Protein AF-A0A2G5HX34-F1 (afdb_monomer_lite)

Foldseek 3Di:
DDPPPPPLVVDPLVVNLVVLCQLQAFPDPPFPPPGVQAFEWEDDPQWIWRAQPDPDVPDDTDQRGRPRCLVVLLPDPVSVVSNLVSLLVRHAYEYEYELDDDDPVNRNTHTSGGNLSRLSLLRHQHYAYEQEDADLVSLVVSLVRLVSSLVSNVVHPRHDYQKYKYKYAQCVVPVPSVVSNLVSNCSSPVDNAFDWDPDPPDPRIIMTMDGDPDDD

Radius of gyration: 18.65 Å; chains: 1; bounding box: 39×41×65 Å

pLDDT: mean 73.63, std 15.9, range [33.94, 96.12]

Structure (mmCIF, N/CA/C/O backbone):
data_AF-A0A2G5HX34-F1
#
_entry.id   AF-A0A2G5HX34-F1
#
loop_
_atom_site.group_PDB
_atom_site.id
_atom_site.type_symbol
_atom_site.label_atom_id
_atom_site.label_alt_id
_atom_site.label_comp_id
_atom_site.label_asym_id
_atom_site.label_entity_id
_atom_site.label_seq_id
_atom_site.pdbx_PDB_ins_code
_atom_site.Cartn_x
_atom_site.Cartn_y
_atom_site.Cartn_z
_atom_site.occupancy
_atom_site.B_iso_or_equiv
_atom_site.auth_seq_id
_atom_site.auth_comp_id
_atom_site.auth_asym_id
_atom_site.auth_atom_id
_atom_site.pdbx_PDB_model_num
ATOM 1 N N . MET A 1 1 ? -7.722 16.382 42.086 1.00 39.44 1 MET A N 1
ATOM 2 C CA . MET A 1 1 ? -8.033 16.822 40.709 1.00 39.44 1 MET A CA 1
ATOM 3 C C . MET A 1 1 ? -8.807 15.701 40.044 1.00 39.44 1 MET A C 1
ATOM 5 O O . MET A 1 1 ? -8.273 14.612 39.886 1.00 39.44 1 MET A O 1
ATOM 9 N N . THR A 1 2 ? -10.100 15.905 39.811 1.00 41.44 2 THR A N 1
ATOM 10 C CA . THR A 1 2 ? -11.003 14.890 39.266 1.00 41.44 2 THR A CA 1
ATOM 11 C C . THR A 1 2 ? -10.622 14.596 37.819 1.00 41.44 2 THR A C 1
ATOM 13 O O . THR A 1 2 ? -10.752 15.444 36.941 1.00 41.44 2 THR A O 1
ATOM 16 N N . ASN A 1 3 ? -10.107 13.383 37.602 1.00 47.16 3 ASN A N 1
ATOM 17 C CA . ASN A 1 3 ? -9.816 12.800 36.298 1.00 47.16 3 ASN A CA 1
ATOM 18 C C . ASN A 1 3 ? -11.062 12.885 35.412 1.00 47.16 3 ASN A C 1
ATOM 20 O O . ASN A 1 3 ? -11.980 12.071 35.522 1.00 47.16 3 ASN A O 1
ATOM 24 N N . GLY A 1 4 ? -11.098 13.880 34.530 1.00 49.91 4 GLY A N 1
ATOM 25 C CA . GLY A 1 4 ? -12.055 13.931 33.441 1.00 49.91 4 GLY A CA 1
ATOM 26 C C . GLY A 1 4 ? -11.742 12.798 32.477 1.00 49.91 4 GLY A C 1
ATOM 27 O O . GLY A 1 4 ? -11.000 12.999 31.521 1.00 49.91 4 GLY A O 1
ATOM 28 N N . GLN A 1 5 ? -12.287 11.603 32.727 1.00 51.88 5 GLN A N 1
ATOM 29 C CA . GLN A 1 5 ? -12.383 10.574 31.696 1.00 51.88 5 GLN A CA 1
ATOM 30 C C . GLN A 1 5 ? -12.929 11.248 30.435 1.00 51.88 5 GLN A C 1
ATOM 32 O O . GLN A 1 5 ? -13.985 11.891 30.481 1.00 51.88 5 GLN A O 1
ATOM 37 N N . SER A 1 6 ? -12.151 11.168 29.351 1.00 61.41 6 SER A N 1
ATOM 38 C CA . SER A 1 6 ? -12.479 11.752 28.050 1.00 61.41 6 SER A CA 1
ATOM 39 C C . SER A 1 6 ? -13.956 11.511 27.735 1.00 61.41 6 SER A C 1
ATOM 41 O O . SER A 1 6 ? -14.442 10.387 27.870 1.00 61.41 6 SER A O 1
ATOM 43 N N . ARG A 1 7 ? -14.676 12.571 27.333 1.00 70.12 7 ARG A N 1
ATOM 44 C CA . ARG A 1 7 ? -16.122 12.524 27.032 1.00 70.12 7 ARG A CA 1
ATOM 45 C C . ARG A 1 7 ? -16.479 11.409 26.039 1.00 70.12 7 ARG A C 1
ATOM 47 O O . ARG A 1 7 ? -17.599 10.919 26.081 1.00 70.12 7 ARG A O 1
ATOM 54 N N . LEU A 1 8 ? -15.517 10.981 25.219 1.00 72.62 8 LEU A N 1
ATOM 55 C CA . LEU A 1 8 ? -15.634 9.842 24.314 1.00 72.62 8 LEU A CA 1
ATOM 56 C C . LEU A 1 8 ? -15.990 8.540 25.048 1.00 72.62 8 LEU A C 1
ATOM 58 O O . LEU A 1 8 ? -16.949 7.884 24.666 1.00 72.62 8 LEU A O 1
ATOM 62 N N . PHE A 1 9 ? -15.292 8.197 26.136 1.00 78.25 9 PHE A N 1
ATOM 63 C CA . PHE A 1 9 ? -15.501 6.934 26.866 1.00 78.25 9 PHE A CA 1
ATOM 64 C C . PHE A 1 9 ? -16.796 6.905 27.694 1.00 78.25 9 PHE A C 1
ATOM 66 O O . PHE A 1 9 ? -17.127 5.877 28.276 1.00 78.25 9 PHE A O 1
ATOM 73 N N . LYS A 1 10 ? -17.547 8.015 27.740 1.00 83.38 10 LYS A N 1
ATOM 74 C CA . LYS A 1 10 ? -18.894 8.062 28.330 1.00 83.38 10 LYS A CA 1
ATOM 75 C C . LYS A 1 10 ? -19.992 7.608 27.362 1.00 83.38 10 LYS A C 1
ATOM 77 O O . LYS A 1 10 ? -21.107 7.360 27.805 1.00 83.38 10 LYS A O 1
ATOM 82 N N . LEU A 1 11 ? -19.702 7.535 26.063 1.00 79.81 11 LEU A N 1
ATOM 83 C CA . LEU A 1 11 ? -20.639 7.039 25.052 1.00 79.81 11 LEU A CA 1
ATOM 84 C C . LEU A 1 11 ? -20.715 5.504 25.099 1.00 79.81 11 LEU A C 1
ATOM 86 O O . LEU A 1 11 ? -19.710 4.897 25.442 1.00 79.81 11 LEU A O 1
ATOM 90 N N . PRO A 1 12 ? -21.836 4.861 24.732 1.00 81.12 12 PRO A N 1
ATOM 91 C CA . PRO A 1 12 ? -21.906 3.417 24.480 1.00 81.12 12 PRO A CA 1
ATOM 92 C C . PRO A 1 12 ? -20.841 2.928 23.487 1.00 81.12 12 PRO A C 1
ATOM 94 O O . PRO A 1 12 ? -20.424 3.685 22.606 1.00 81.12 12 PRO A O 1
ATOM 97 N N . ALA A 1 13 ? -20.410 1.671 23.617 1.00 71.19 13 ALA A N 1
ATOM 98 C CA . ALA A 1 13 ? -19.344 1.094 22.792 1.00 71.19 13 ALA A CA 1
ATOM 99 C C . ALA A 1 13 ? -19.682 1.138 21.293 1.00 71.19 13 ALA A C 1
ATOM 101 O O . ALA A 1 13 ? -18.835 1.494 20.480 1.00 71.19 13 ALA A O 1
ATOM 102 N N . GLU A 1 14 ? -20.943 0.901 20.948 1.00 64.56 14 GLU A N 1
ATOM 103 C CA . GLU A 1 14 ? -21.472 0.903 19.584 1.00 64.56 14 GLU A CA 1
ATOM 104 C C . GLU A 1 14 ? -21.389 2.301 18.947 1.00 64.56 14 GLU A C 1
ATOM 106 O O . GLU A 1 14 ? -21.053 2.453 17.774 1.00 64.56 14 GLU A O 1
ATOM 111 N N . LEU A 1 15 ? -21.636 3.356 19.733 1.00 69.31 15 LEU A N 1
ATOM 112 C CA . LEU A 1 15 ? -21.491 4.737 19.266 1.00 69.31 15 LEU A CA 1
ATOM 113 C C . LEU A 1 15 ? -20.019 5.135 19.127 1.00 69.31 15 LEU A C 1
ATOM 115 O O . LEU A 1 15 ? -19.668 5.864 18.199 1.00 69.31 15 LEU A O 1
ATOM 119 N N . ARG A 1 16 ? -19.139 4.643 20.009 1.00 76.94 16 ARG A N 1
ATOM 120 C CA . ARG A 1 16 ? -17.687 4.842 19.869 1.00 76.94 16 ARG A CA 1
ATOM 121 C C . ARG A 1 16 ? -17.152 4.136 18.626 1.00 76.94 16 ARG A C 1
ATOM 123 O O . ARG A 1 16 ? -16.370 4.736 17.897 1.00 76.94 16 ARG A O 1
ATOM 130 N N . GLU A 1 17 ? -17.636 2.933 18.334 1.00 68.12 17 GLU A N 1
ATOM 131 C CA . GLU A 1 17 ? -17.323 2.191 17.113 1.00 68.12 17 GLU A CA 1
ATOM 132 C C . GLU A 1 17 ? -17.714 2.963 15.852 1.00 68.12 17 GLU A C 1
ATOM 134 O O . GLU A 1 17 ? -16.871 3.178 14.976 1.00 68.12 17 GLU A O 1
ATOM 139 N N . GLN A 1 18 ? -18.945 3.477 15.790 1.00 65.25 18 GLN A N 1
ATOM 140 C CA . GLN A 1 18 ? -19.369 4.317 14.670 1.00 65.25 18 GLN A CA 1
ATOM 141 C C . GLN A 1 18 ? -18.505 5.574 14.530 1.00 65.25 18 GLN A C 1
ATOM 143 O O . GLN A 1 18 ? -18.175 5.957 13.409 1.00 65.25 18 GLN A O 1
ATOM 148 N N . ILE A 1 19 ? -18.095 6.204 15.636 1.00 71.75 19 ILE A N 1
ATOM 149 C CA . ILE A 1 19 ? -17.173 7.350 15.608 1.00 71.75 19 ILE A CA 1
ATOM 150 C C . ILE A 1 19 ? -15.814 6.934 15.036 1.00 71.75 19 ILE A C 1
ATOM 152 O O . ILE A 1 19 ? -15.297 7.612 14.151 1.00 71.75 19 ILE A O 1
ATOM 156 N N . TYR A 1 20 ? -15.239 5.817 15.487 1.00 72.19 20 TYR A N 1
ATOM 157 C CA . TYR A 1 20 ? -13.942 5.339 15.005 1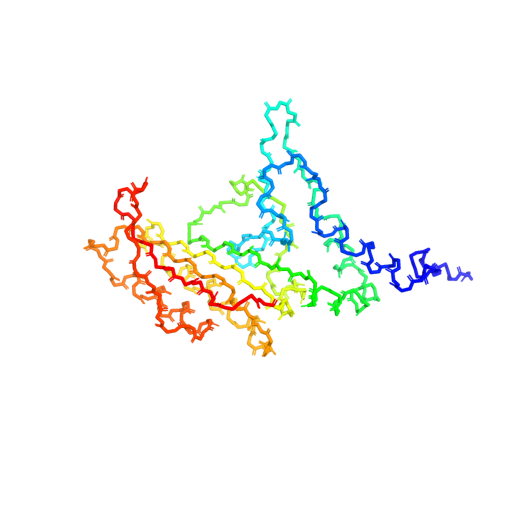.00 72.19 20 TYR A CA 1
ATOM 158 C C . TYR A 1 20 ? -13.953 5.029 13.508 1.00 72.19 20 TYR A C 1
ATOM 160 O O . TYR A 1 20 ? -13.039 5.454 12.799 1.00 72.19 20 TYR A O 1
ATOM 168 N N . ILE A 1 21 ? -15.001 4.360 13.022 1.00 65.00 21 ILE A N 1
ATOM 169 C CA . ILE A 1 21 ? -15.184 4.066 11.597 1.00 65.00 21 ILE A CA 1
ATOM 170 C C . ILE A 1 21 ? -15.340 5.372 10.806 1.00 65.00 21 ILE A C 1
ATOM 172 O O . ILE A 1 21 ? -14.601 5.595 9.853 1.00 65.00 21 ILE A O 1
ATOM 176 N N . ASN A 1 22 ? -16.219 6.286 11.231 1.00 65.62 22 ASN A N 1
ATOM 177 C CA . ASN A 1 22 ? -16.452 7.557 10.529 1.00 65.62 22 ASN A CA 1
ATOM 178 C C . ASN A 1 22 ? -15.230 8.487 10.516 1.00 65.62 22 ASN A C 1
ATOM 180 O O . ASN A 1 22 ? -15.042 9.249 9.571 1.00 65.62 22 ASN A O 1
ATOM 184 N N . CYS A 1 23 ? -14.389 8.462 11.550 1.00 65.25 23 CYS A N 1
ATOM 185 C CA . CYS A 1 23 ? -13.198 9.308 11.585 1.00 65.25 23 CYS A CA 1
ATOM 186 C C . CYS A 1 23 ? -12.053 8.800 10.687 1.00 65.25 23 CYS A C 1
ATOM 188 O O . CYS A 1 23 ? -11.094 9.552 10.461 1.00 65.25 23 CYS A O 1
ATOM 190 N N . LEU A 1 24 ? -12.130 7.555 10.202 1.00 60.47 24 LEU A N 1
ATOM 191 C CA . LEU A 1 24 ? -11.121 6.925 9.342 1.00 60.47 24 LEU A CA 1
ATOM 192 C C . LEU A 1 24 ? -11.620 6.602 7.930 1.00 60.47 24 LEU A C 1
ATOM 194 O O . LEU A 1 24 ? -10.816 6.605 7.000 1.00 60.47 24 LEU A O 1
ATOM 198 N N . ALA A 1 25 ? -12.917 6.370 7.753 1.00 56.44 25 ALA A N 1
ATOM 199 C CA . ALA A 1 25 ? -13.536 6.131 6.457 1.00 56.44 25 ALA A CA 1
ATOM 200 C C . ALA A 1 25 ? -13.939 7.447 5.775 1.00 56.44 25 ALA A C 1
ATOM 202 O O . ALA A 1 25 ? -14.175 8.469 6.425 1.00 56.44 25 ALA A O 1
ATOM 203 N N . CYS A 1 26 ? -14.029 7.428 4.446 1.00 55.94 26 CYS A N 1
ATOM 204 C CA . CYS A 1 26 ? -14.661 8.517 3.714 1.00 55.94 26 CYS A CA 1
ATOM 205 C C . CYS A 1 26 ? -16.167 8.300 3.636 1.00 55.94 26 CYS A C 1
ATOM 207 O O . CYS A 1 26 ? -16.606 7.286 3.105 1.00 55.94 26 CYS A O 1
ATOM 209 N N . THR A 1 27 ? -16.953 9.264 4.112 1.00 51.41 27 THR A N 1
ATOM 210 C CA . THR A 1 27 ? -18.424 9.199 4.073 1.00 51.41 27 THR A CA 1
ATOM 211 C C . THR A 1 27 ? -19.063 10.216 3.128 1.00 51.41 27 THR A C 1
ATOM 213 O O . THR A 1 27 ? -20.286 10.290 3.032 1.00 51.41 27 THR A O 1
ATOM 216 N N . GLU A 1 28 ? -18.261 10.992 2.390 1.00 51.38 28 GLU A N 1
ATOM 217 C CA . GLU A 1 28 ? -18.775 11.949 1.406 1.00 51.38 28 GLU A CA 1
ATOM 218 C C . GLU A 1 28 ? -19.348 11.225 0.172 1.00 51.38 28 GLU A C 1
ATOM 220 O O . GLU A 1 28 ? -18.619 10.575 -0.574 1.00 51.38 28 GLU A O 1
ATOM 225 N N . GLN A 1 29 ? -20.655 11.387 -0.074 1.00 45.31 29 GLN A N 1
ATOM 226 C CA . GLN A 1 29 ? -21.383 10.772 -1.198 1.00 45.31 29 GLN A CA 1
ATOM 227 C C . GLN A 1 29 ? -21.017 11.328 -2.590 1.00 45.31 29 GLN A C 1
ATOM 229 O O . GLN A 1 29 ? -21.360 10.707 -3.592 1.00 45.31 29 GLN A O 1
ATOM 234 N N . HIS A 1 30 ? -20.351 12.487 -2.682 1.00 45.09 30 HIS A N 1
ATOM 235 C CA . HIS A 1 30 ? -20.148 13.209 -3.953 1.00 45.09 30 HIS A CA 1
ATOM 236 C C . HIS A 1 30 ? -18.735 13.139 -4.535 1.00 45.09 30 HIS A C 1
ATOM 238 O O . HIS A 1 30 ? -18.492 13.665 -5.621 1.00 45.09 30 HIS A O 1
ATOM 244 N N . ALA A 1 31 ? -17.777 12.544 -3.837 1.00 39.28 31 ALA A N 1
ATOM 245 C CA . ALA A 1 31 ? -16.416 12.500 -4.339 1.00 39.28 31 ALA A CA 1
ATOM 246 C C . ALA A 1 31 ? -16.225 11.230 -5.171 1.00 39.28 31 ALA A C 1
ATOM 248 O O . ALA A 1 31 ? -16.624 10.149 -4.744 1.00 39.28 31 ALA A O 1
ATOM 249 N N . TYR A 1 32 ? -15.516 11.342 -6.300 1.00 39.97 32 TYR A N 1
ATOM 250 C CA . TYR A 1 32 ? -14.769 10.259 -6.963 1.00 39.97 32 TYR A CA 1
ATOM 251 C C . TYR A 1 32 ? -13.651 9.745 -6.043 1.00 39.97 32 TYR A C 1
ATOM 253 O O . TYR A 1 32 ? -12.468 9.672 -6.368 1.00 39.97 32 TYR A O 1
ATOM 261 N N . CYS A 1 33 ? -14.044 9.475 -4.812 1.00 43.81 33 CYS A N 1
ATOM 262 C CA . CYS A 1 33 ? -13.250 8.957 -3.759 1.00 43.81 33 CYS A CA 1
ATOM 263 C C . CYS A 1 33 ? -13.086 7.486 -4.120 1.00 43.81 33 CYS A C 1
ATOM 265 O O . CYS A 1 33 ? -13.998 6.687 -3.916 1.00 43.81 33 CYS A O 1
ATOM 267 N N . TYR A 1 34 ? -11.897 7.105 -4.579 1.00 42.75 34 TYR A N 1
ATOM 268 C CA . TYR A 1 34 ? -11.423 5.716 -4.591 1.00 42.75 34 TYR A CA 1
ATOM 269 C C . TYR A 1 34 ? -11.422 5.048 -3.183 1.00 42.75 34 TYR A C 1
ATOM 271 O O . TYR A 1 34 ? -10.690 4.090 -2.965 1.00 42.75 34 TYR A O 1
ATOM 279 N N . TRP A 1 35 ? -12.203 5.551 -2.219 1.00 50.00 35 TRP A N 1
ATOM 280 C CA . TRP A 1 35 ? -12.193 5.290 -0.774 1.00 50.00 35 TRP A CA 1
ATOM 281 C C . TRP A 1 35 ? -13.535 4.778 -0.259 1.00 50.00 35 TRP A C 1
ATOM 283 O O . TRP A 1 35 ? -13.709 4.659 0.953 1.00 50.00 35 TRP A O 1
ATOM 293 N N . LYS A 1 36 ? -14.509 4.517 -1.143 1.00 45.72 36 LYS A N 1
ATOM 294 C CA . LYS A 1 36 ? -15.708 3.796 -0.723 1.00 45.72 36 LYS A CA 1
ATOM 295 C C . LYS A 1 36 ? -15.239 2.469 -0.110 1.00 45.72 36 LYS A C 1
ATOM 297 O O . LYS A 1 36 ? -14.559 1.698 -0.789 1.00 45.72 36 LYS A O 1
ATOM 302 N N . ASP A 1 37 ? -15.537 2.303 1.175 1.00 51.56 37 ASP A N 1
ATOM 303 C CA . ASP A 1 37 ? -15.259 1.122 1.998 1.00 51.56 37 ASP A CA 1
ATOM 304 C C . ASP A 1 37 ? -13.779 0.869 2.390 1.00 51.56 37 ASP A C 1
ATOM 306 O O . ASP A 1 37 ? -13.489 -0.150 3.007 1.00 51.56 37 ASP A O 1
ATOM 310 N N . GLY A 1 38 ? -12.836 1.801 2.149 1.00 60.78 38 GLY A N 1
ATOM 311 C CA . GLY A 1 38 ? -11.422 1.576 2.508 1.00 60.78 38 GLY A CA 1
ATOM 312 C C . GLY A 1 38 ? -10.506 2.805 2.603 1.00 60.78 38 GLY A C 1
ATOM 313 O O . GLY A 1 38 ? -10.890 3.936 2.300 1.00 60.78 38 GLY A O 1
ATOM 314 N N . VAL A 1 39 ? -9.258 2.582 3.031 1.00 67.69 39 VAL A N 1
ATOM 315 C CA . VAL A 1 39 ? -8.218 3.614 3.198 1.00 67.69 39 VAL A CA 1
ATOM 316 C C . VAL A 1 39 ? -7.107 3.422 2.169 1.00 67.69 39 VAL A C 1
ATOM 318 O O . VAL A 1 39 ? -6.374 2.439 2.225 1.00 67.69 39 VAL A O 1
ATOM 321 N N . LEU A 1 40 ? -6.960 4.390 1.255 1.00 70.06 40 LEU A N 1
ATOM 322 C CA . LEU A 1 40 ? -5.843 4.447 0.313 1.00 70.06 40 LEU A CA 1
ATOM 323 C C . LEU A 1 40 ? -4.621 5.112 0.954 1.00 70.06 40 LEU A C 1
ATOM 325 O O . LEU A 1 40 ? -4.661 6.266 1.388 1.00 70.06 40 LEU A O 1
ATOM 329 N N . ILE A 1 41 ? -3.511 4.394 0.959 1.00 75.25 41 ILE A N 1
ATOM 330 C CA . ILE A 1 41 ? -2.219 4.856 1.453 1.00 75.25 41 ILE A CA 1
ATOM 331 C C . ILE A 1 41 ? -1.125 4.542 0.440 1.00 75.25 41 ILE A C 1
ATOM 333 O O . ILE A 1 41 ? -1.253 3.641 -0.386 1.00 75.25 41 ILE A O 1
ATOM 337 N N . THR A 1 42 ? -0.042 5.304 0.493 1.00 78.44 42 THR A N 1
ATOM 338 C CA . THR A 1 42 ? 1.158 5.057 -0.301 1.00 78.44 42 THR A CA 1
ATOM 339 C C . THR A 1 42 ? 2.347 4.877 0.622 1.00 78.44 42 THR A C 1
ATOM 341 O O . THR A 1 42 ? 2.552 5.698 1.514 1.00 78.44 42 THR A O 1
ATOM 344 N N . LEU A 1 43 ? 3.120 3.819 0.396 1.00 81.69 43 LEU A N 1
ATOM 345 C CA . LEU A 1 43 ? 4.414 3.606 1.036 1.00 81.69 43 LEU A CA 1
ATOM 346 C C . LEU A 1 43 ? 5.503 4.232 0.164 1.00 81.69 43 LEU A C 1
ATOM 348 O O . LEU A 1 43 ? 5.580 3.930 -1.027 1.00 81.69 43 LEU A O 1
ATOM 352 N N . VAL A 1 44 ? 6.288 5.129 0.763 1.00 80.12 44 VAL A N 1
ATOM 353 C CA . VAL A 1 44 ? 7.492 5.724 0.171 1.00 80.12 44 VAL A CA 1
ATOM 354 C C . VAL A 1 44 ? 8.563 5.818 1.255 1.00 80.12 44 VAL A C 1
ATOM 356 O O . VAL A 1 44 ? 8.351 6.490 2.263 1.00 80.12 44 VAL A O 1
ATOM 359 N N . ASP A 1 45 ? 9.704 5.160 1.056 1.00 80.25 45 ASP A N 1
ATOM 360 C CA . ASP A 1 45 ? 10.877 5.208 1.952 1.00 80.25 45 ASP A CA 1
ATOM 361 C C . ASP A 1 45 ? 10.554 4.879 3.412 1.00 80.25 45 ASP A C 1
ATOM 363 O O . ASP A 1 45 ? 10.882 5.630 4.332 1.00 80.25 45 ASP A O 1
ATOM 367 N N . GLY A 1 46 ? 9.827 3.781 3.631 1.00 78.50 46 GLY A N 1
ATOM 368 C CA . GLY A 1 46 ? 9.431 3.359 4.976 1.00 78.50 46 GLY A CA 1
ATOM 369 C C . GLY A 1 46 ? 8.402 4.283 5.635 1.00 78.50 46 GLY A C 1
ATOM 370 O O . GLY A 1 46 ? 8.054 4.089 6.796 1.00 78.50 46 GLY A O 1
ATOM 371 N N . ARG A 1 47 ? 7.882 5.292 4.925 1.00 82.06 47 ARG A N 1
ATOM 372 C CA . ARG A 1 47 ? 6.861 6.216 5.429 1.00 82.06 47 ARG A CA 1
ATOM 373 C C . ARG A 1 47 ? 5.554 6.043 4.687 1.00 82.06 47 ARG A C 1
ATOM 375 O O . ARG A 1 47 ? 5.509 5.831 3.476 1.00 82.06 47 ARG A O 1
ATOM 382 N N . ILE A 1 48 ? 4.467 6.170 5.433 1.00 77.69 48 ILE A N 1
ATOM 383 C CA . ILE A 1 48 ? 3.124 6.005 4.904 1.00 77.69 48 ILE A CA 1
ATOM 384 C C . ILE A 1 48 ? 2.491 7.373 4.707 1.00 77.69 48 ILE A C 1
ATOM 386 O O . ILE A 1 48 ? 2.363 8.174 5.633 1.00 77.69 48 ILE A O 1
ATOM 390 N N . TYR A 1 49 ? 2.028 7.615 3.490 1.00 74.81 49 TYR A N 1
ATOM 391 C CA . TYR A 1 49 ? 1.359 8.838 3.094 1.00 74.81 49 TYR A CA 1
ATOM 392 C C . TYR A 1 49 ? -0.094 8.553 2.757 1.00 74.81 49 TYR A C 1
ATOM 394 O O . TYR A 1 49 ? -0.421 7.630 2.015 1.00 74.81 49 TYR A O 1
ATOM 402 N N . LYS A 1 50 ? -0.988 9.405 3.247 1.00 71.88 50 LYS A N 1
ATOM 403 C CA . LYS A 1 50 ? -2.370 9.447 2.786 1.00 71.88 50 LYS A CA 1
ATOM 404 C C . LYS A 1 50 ? -2.467 10.389 1.595 1.00 71.88 50 LYS A C 1
ATOM 406 O O . LYS A 1 50 ? -2.385 11.603 1.780 1.00 71.88 50 LYS A O 1
ATOM 411 N N . ILE A 1 51 ? -2.665 9.856 0.393 1.00 66.69 51 ILE A N 1
ATOM 412 C CA . ILE A 1 51 ? -2.706 10.672 -0.826 1.00 66.69 51 ILE A CA 1
ATOM 413 C C . ILE A 1 51 ? -3.940 11.583 -0.850 1.00 66.69 51 ILE A C 1
ATOM 415 O O . ILE A 1 51 ? -5.064 11.178 -0.540 1.00 66.69 51 ILE A O 1
ATOM 419 N N . CYS A 1 52 ? -3.728 12.829 -1.256 1.00 59.69 52 CYS A N 1
ATOM 420 C CA . CYS A 1 52 ? -4.771 13.781 -1.596 1.00 59.69 52 CYS A CA 1
ATOM 421 C C . CYS A 1 52 ? -5.331 13.400 -2.967 1.00 59.69 52 CYS A C 1
ATOM 423 O O . CYS A 1 52 ? -4.728 13.680 -3.996 1.00 59.69 52 CYS A O 1
ATOM 425 N N . THR A 1 53 ? -6.478 12.736 -2.988 1.00 51.12 53 THR A N 1
ATOM 426 C CA . THR A 1 53 ? -7.101 12.239 -4.232 1.00 51.12 53 THR A CA 1
ATOM 427 C C . THR A 1 53 ? -8.324 13.048 -4.650 1.00 51.12 53 THR A C 1
ATOM 429 O O . THR A 1 53 ? -8.946 12.750 -5.663 1.00 51.12 53 THR A O 1
ATOM 432 N N . HIS A 1 54 ? -8.680 14.086 -3.892 1.00 45.41 54 HIS A N 1
ATOM 433 C CA . HIS A 1 54 ? -9.774 14.973 -4.260 1.00 45.41 54 HIS A CA 1
ATOM 434 C C . HIS A 1 54 ? -9.230 16.066 -5.189 1.00 45.41 54 HIS A C 1
ATOM 436 O O . HIS A 1 54 ? -8.606 17.022 -4.729 1.00 45.41 54 HIS A O 1
ATOM 442 N N . THR A 1 55 ? -9.520 15.957 -6.482 1.00 42.84 55 THR A N 1
ATOM 443 C CA . THR A 1 55 ? -9.755 17.124 -7.342 1.00 42.84 55 THR A CA 1
ATOM 444 C C . THR A 1 55 ? -11.266 17.288 -7.468 1.00 42.84 55 THR A C 1
ATOM 446 O O . THR A 1 55 ? -11.864 16.711 -8.376 1.00 42.84 55 THR A O 1
ATOM 449 N N . PRO A 1 56 ? -11.940 17.992 -6.539 1.00 36.88 56 PRO A N 1
ATOM 450 C CA . PRO A 1 56 ? -13.330 18.341 -6.761 1.00 36.88 56 PRO A CA 1
ATOM 451 C C . PRO A 1 56 ? -13.358 19.302 -7.941 1.00 36.88 56 PRO A C 1
ATOM 453 O O . PRO A 1 56 ? -12.538 20.218 -8.013 1.00 36.88 56 PRO A O 1
ATOM 456 N N . HIS A 1 57 ? -14.308 19.107 -8.847 1.00 36.12 57 HIS A N 1
ATOM 457 C CA . HIS A 1 57 ? -14.367 19.853 -10.096 1.00 36.12 57 HIS A CA 1
ATOM 458 C C . HIS A 1 57 ? -14.414 21.382 -9.947 1.00 36.12 57 HIS A C 1
ATOM 460 O O . HIS A 1 57 ? -14.262 22.020 -10.970 1.00 36.12 57 HIS A O 1
ATOM 466 N N . ASN A 1 58 ? -14.568 21.979 -8.750 1.00 33.94 58 ASN A N 1
ATOM 467 C CA . ASN A 1 58 ? -14.526 23.439 -8.556 1.00 33.94 58 ASN A CA 1
ATOM 468 C C . ASN A 1 58 ? -14.178 23.945 -7.124 1.00 33.94 58 ASN A C 1
ATOM 470 O O . ASN A 1 58 ? -14.410 25.116 -6.842 1.00 33.94 58 ASN A O 1
ATOM 474 N N . LEU A 1 59 ? -13.656 23.133 -6.185 1.00 36.62 59 LEU A N 1
ATOM 475 C CA . LEU A 1 59 ? -13.530 23.550 -4.760 1.00 36.62 59 LEU A CA 1
ATOM 476 C C . LEU A 1 59 ? -12.252 23.085 -4.020 1.00 36.62 59 LEU A C 1
ATOM 478 O O . LEU A 1 59 ? -12.305 22.743 -2.843 1.00 36.62 59 LEU A O 1
ATOM 482 N N . GLY A 1 60 ? -11.088 23.089 -4.679 1.00 43.72 60 GLY A N 1
ATOM 483 C CA . GLY A 1 60 ? -9.787 22.903 -4.009 1.00 43.72 60 GLY A CA 1
ATOM 484 C C . GLY A 1 60 ? -9.528 21.522 -3.373 1.00 43.72 60 GLY A C 1
ATOM 485 O O . GLY A 1 60 ? -10.386 20.652 -3.300 1.00 43.72 60 GLY A O 1
ATOM 486 N N . VAL A 1 61 ? -8.291 21.279 -2.934 1.00 46.09 61 VAL A N 1
ATOM 487 C CA . VAL A 1 61 ? -7.854 19.974 -2.400 1.00 46.09 61 VAL A CA 1
ATOM 488 C C . VAL A 1 61 ? -8.465 19.723 -1.011 1.00 46.09 61 VAL A C 1
ATOM 490 O O . VAL A 1 61 ? -8.157 20.444 -0.063 1.00 46.09 61 VAL A O 1
ATOM 493 N N . SER A 1 62 ? -9.295 18.684 -0.848 1.00 48.28 62 SER A N 1
ATOM 494 C CA . SER A 1 62 ? -9.800 18.285 0.479 1.00 48.28 62 SER A CA 1
ATOM 495 C C . SER A 1 62 ? -8.823 17.338 1.182 1.00 48.28 62 SER A C 1
ATOM 497 O O . SER A 1 62 ? -8.620 16.197 0.771 1.00 48.28 62 SER A O 1
ATOM 499 N N . LEU A 1 63 ? -8.231 17.816 2.282 1.00 51.19 63 LEU A N 1
ATOM 500 C CA . LEU A 1 63 ? -7.325 17.061 3.165 1.00 51.19 63 LEU A CA 1
ATOM 501 C C . LEU A 1 63 ? -8.058 16.319 4.301 1.00 51.19 63 LEU A C 1
ATOM 503 O O . LEU A 1 63 ? -7.420 15.701 5.156 1.00 51.19 63 LEU A O 1
ATOM 507 N N . LYS A 1 64 ? -9.392 16.434 4.377 1.00 50.81 64 LYS A N 1
ATOM 508 C CA . LYS A 1 64 ? -10.152 16.172 5.613 1.00 50.81 64 LYS A CA 1
ATOM 509 C C . LYS A 1 64 ? -10.731 14.767 5.743 1.00 50.81 64 LYS A C 1
ATOM 511 O O . LYS A 1 64 ? -11.042 14.369 6.863 1.00 50.81 64 LYS A O 1
ATOM 516 N N . CYS A 1 65 ? -10.870 14.025 4.650 1.00 54.75 65 CYS A N 1
ATOM 517 C CA . CYS A 1 65 ? -11.457 12.686 4.674 1.00 54.75 65 CYS A CA 1
ATOM 518 C C . CYS A 1 65 ? -10.512 11.683 5.372 1.00 54.75 65 CYS A C 1
ATOM 520 O O . CYS A 1 65 ? -9.320 11.684 5.076 1.00 54.75 65 CYS A O 1
ATOM 522 N N . GLY A 1 66 ? -11.005 10.871 6.319 1.00 53.56 66 GLY A N 1
ATOM 523 C CA . GLY A 1 66 ? -10.318 9.719 6.944 1.00 53.56 66 GLY A CA 1
ATOM 524 C C . GLY A 1 66 ? -9.017 9.966 7.733 1.00 53.56 66 GLY A C 1
ATOM 525 O O . GLY A 1 66 ? -8.446 9.045 8.308 1.00 53.56 66 GLY A O 1
ATOM 526 N N . ALA A 1 67 ? -8.500 11.198 7.766 1.00 54.44 67 ALA A N 1
ATOM 527 C CA . ALA A 1 67 ? -7.220 11.527 8.404 1.00 54.44 67 ALA A CA 1
ATOM 528 C C . ALA A 1 67 ? -7.365 12.067 9.836 1.00 54.44 67 ALA A C 1
ATOM 530 O O . ALA A 1 67 ? -6.366 12.327 10.513 1.00 54.44 67 ALA A O 1
ATOM 531 N N . GLN A 1 68 ? -8.599 12.309 10.280 1.00 58.44 68 GLN A N 1
ATOM 532 C CA . GLN A 1 68 ? -8.874 13.014 11.531 1.00 58.44 68 GLN A CA 1
ATOM 533 C C . GLN A 1 68 ? -8.623 12.116 12.750 1.00 58.44 68 GLN A C 1
ATOM 535 O O . GLN A 1 68 ? -8.112 12.603 13.757 1.00 58.44 68 GLN A O 1
ATOM 540 N N . ALA A 1 69 ? -8.870 10.802 12.642 1.00 59.00 69 ALA A N 1
ATOM 541 C CA . ALA A 1 69 ? -8.593 9.860 13.731 1.00 59.00 69 ALA A CA 1
ATOM 542 C C . ALA A 1 69 ? -7.187 9.251 13.738 1.00 59.00 69 ALA A C 1
ATOM 544 O O . ALA A 1 69 ? -6.770 8.753 14.779 1.00 59.00 69 ALA A O 1
ATOM 545 N N . LEU A 1 70 ? -6.409 9.328 12.653 1.00 61.78 70 LEU A N 1
ATOM 546 C CA . LEU A 1 70 ? -5.074 8.708 12.619 1.00 61.78 70 LEU A CA 1
ATOM 547 C C . LEU A 1 70 ? -4.141 9.270 13.707 1.00 61.78 70 LEU A C 1
ATOM 549 O O . LEU A 1 70 ? -3.416 8.523 14.360 1.00 61.78 70 LEU A O 1
ATOM 553 N N . THR A 1 71 ? -4.222 10.574 13.990 1.00 60.03 71 THR A N 1
ATOM 554 C CA . THR A 1 71 ? -3.485 11.202 15.100 1.00 60.03 71 THR A CA 1
ATOM 555 C C . THR A 1 71 ? -4.015 10.769 16.476 1.00 60.03 71 THR A C 1
ATOM 557 O O . THR A 1 71 ? -3.228 10.617 17.412 1.00 60.03 71 THR A O 1
ATOM 560 N N . LEU A 1 72 ? -5.320 10.499 16.609 1.00 60.91 72 LEU A N 1
ATOM 561 C CA . 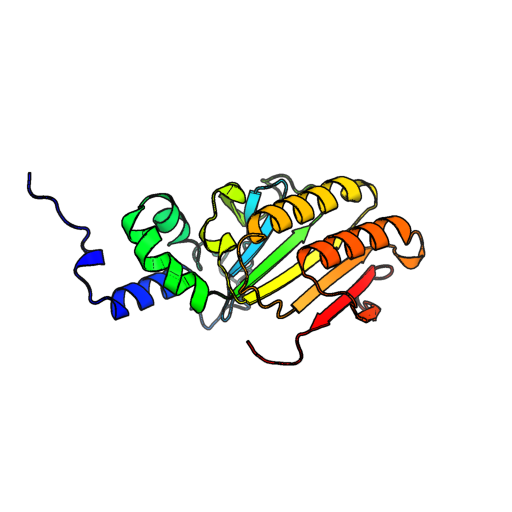LEU A 1 72 ? -5.926 10.006 17.855 1.00 60.91 72 LEU A CA 1
ATOM 562 C C . LEU A 1 72 ? -5.447 8.587 18.191 1.00 60.91 72 LEU A C 1
ATOM 564 O O . LEU A 1 72 ? -5.168 8.295 19.354 1.00 60.91 72 LEU A O 1
ATOM 568 N N . LEU A 1 73 ? -5.270 7.733 17.178 1.00 61.31 73 LEU A N 1
ATOM 569 C CA . LEU A 1 73 ? -4.739 6.378 17.360 1.00 61.31 73 LEU A CA 1
ATOM 570 C C . LEU A 1 73 ? -3.275 6.359 17.790 1.00 61.31 73 LEU A C 1
ATOM 572 O O . LEU A 1 73 ? -2.871 5.449 18.511 1.00 61.31 73 LEU A O 1
ATOM 576 N N . ARG A 1 74 ? -2.482 7.351 17.373 1.00 63.50 74 ARG A N 1
ATOM 577 C CA . ARG A 1 74 ? -1.064 7.451 17.756 1.00 63.50 74 ARG A CA 1
ATOM 578 C C . ARG A 1 74 ? -0.875 7.993 19.173 1.00 63.50 74 ARG A C 1
ATOM 580 O O . ARG A 1 74 ? 0.048 7.583 19.864 1.00 63.50 74 ARG A O 1
ATOM 587 N N . THR A 1 75 ? -1.741 8.903 19.612 1.00 63.66 75 THR A N 1
ATOM 588 C CA . THR A 1 75 ? -1.521 9.694 20.837 1.00 63.66 75 THR A CA 1
ATOM 589 C C . THR A 1 75 ? -2.219 9.150 22.087 1.00 63.66 75 THR A C 1
ATOM 591 O O . THR A 1 75 ? -1.836 9.522 23.195 1.00 63.66 75 THR A O 1
ATOM 594 N N . CYS A 1 76 ? -3.202 8.248 21.961 1.00 72.00 76 CYS A N 1
ATOM 595 C CA . CYS A 1 76 ? -3.924 7.687 23.108 1.00 72.00 76 CYS A CA 1
ATOM 596 C C . CYS A 1 76 ? -3.935 6.150 23.110 1.00 72.00 76 CYS A C 1
ATOM 598 O O . CYS A 1 76 ? -4.650 5.525 22.328 1.00 72.00 76 CYS A O 1
ATOM 600 N N . LYS A 1 77 ? -3.204 5.532 24.053 1.00 74.88 77 LYS A N 1
ATOM 601 C CA . LYS A 1 77 ? -3.127 4.064 24.210 1.00 74.88 77 LYS A CA 1
ATOM 602 C C . LYS A 1 77 ? -4.497 3.417 24.450 1.00 74.88 77 LYS A C 1
ATOM 604 O O . LYS A 1 77 ? -4.776 2.366 23.888 1.00 74.88 77 LYS A O 1
ATOM 609 N N . THR A 1 78 ? -5.354 4.045 25.254 1.00 78.12 78 THR A N 1
ATOM 610 C CA . THR A 1 78 ? -6.694 3.522 25.563 1.00 78.12 78 THR A CA 1
ATOM 611 C C . THR A 1 78 ? -7.588 3.510 24.326 1.00 78.12 78 THR A C 1
ATOM 613 O O . THR A 1 78 ? -8.155 2.471 24.003 1.00 78.12 78 THR A O 1
ATOM 616 N N . THR A 1 79 ? -7.648 4.626 23.589 1.00 74.56 79 THR A N 1
ATOM 617 C CA . THR A 1 79 ? -8.399 4.713 22.327 1.00 74.56 79 THR A CA 1
ATOM 618 C C . THR A 1 79 ? -7.847 3.742 21.288 1.00 74.56 79 THR A C 1
ATOM 620 O O . THR A 1 79 ? -8.615 3.083 20.601 1.00 74.56 79 THR A O 1
ATOM 623 N N . ASN A 1 80 ? -6.520 3.614 21.190 1.00 73.44 80 ASN A N 1
ATOM 624 C CA . ASN A 1 80 ? -5.878 2.665 20.284 1.00 73.44 80 ASN A CA 1
ATOM 625 C C . ASN A 1 80 ? -6.299 1.220 20.590 1.00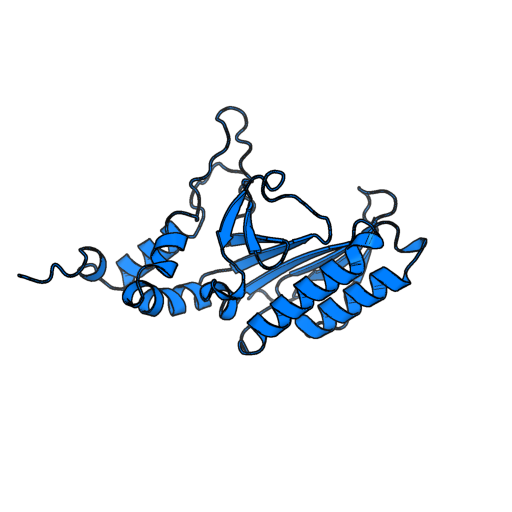 73.44 80 ASN A C 1
ATOM 627 O O . ASN A 1 80 ? -6.700 0.505 19.678 1.00 73.44 80 ASN A O 1
ATOM 631 N N . ASN A 1 81 ? -6.264 0.811 21.859 1.00 76.38 81 ASN A N 1
ATOM 632 C CA . ASN A 1 81 ? -6.627 -0.547 22.262 1.00 76.38 81 ASN A CA 1
ATOM 633 C C . ASN A 1 81 ? -8.104 -0.872 21.989 1.00 76.38 81 ASN A C 1
ATOM 635 O O . ASN A 1 81 ? -8.399 -1.979 21.552 1.00 76.38 81 ASN A O 1
ATOM 639 N N . GLU A 1 82 ? -9.020 0.068 22.245 1.00 76.44 82 GLU A N 1
ATOM 640 C CA . GLU A 1 82 ? -10.455 -0.135 21.998 1.00 76.44 82 GLU A CA 1
ATOM 641 C C . GLU A 1 82 ? -10.784 -0.152 20.502 1.00 76.44 82 GLU A C 1
ATOM 643 O O . GLU A 1 82 ? -11.572 -0.974 20.043 1.00 76.44 82 GLU A O 1
ATOM 648 N N . ALA A 1 83 ? -10.164 0.739 19.734 1.00 72.50 83 ALA A N 1
ATOM 649 C CA . ALA A 1 83 ? -10.502 0.921 18.334 1.00 72.50 83 ALA A CA 1
ATOM 650 C C . ALA A 1 83 ? -9.772 -0.070 17.406 1.00 72.50 83 ALA A C 1
ATOM 652 O O . ALA A 1 83 ? -10.281 -0.389 16.335 1.00 72.50 83 ALA A O 1
ATOM 653 N N . SER A 1 84 ? -8.620 -0.616 17.823 1.00 71.50 84 SER A N 1
ATOM 654 C CA . SER A 1 84 ? -7.837 -1.574 17.024 1.00 71.50 84 SER A CA 1
ATOM 655 C C . SER A 1 84 ? -8.669 -2.766 16.527 1.00 71.50 84 SER A C 1
ATOM 657 O O . SER A 1 84 ? -8.737 -2.946 15.315 1.00 71.50 84 SER A O 1
ATOM 659 N N . PRO A 1 85 ? -9.388 -3.531 17.375 1.00 69.75 85 PRO A N 1
ATOM 660 C CA . PRO A 1 85 ? -10.211 -4.649 16.901 1.00 69.75 85 PRO A CA 1
ATOM 661 C C . PRO A 1 85 ? -11.263 -4.253 15.856 1.00 69.75 85 PRO A C 1
ATOM 663 O O . PRO A 1 85 ? -11.490 -4.998 14.905 1.00 69.75 85 PRO A O 1
ATOM 666 N N . ILE A 1 86 ? -11.873 -3.073 16.007 1.00 68.25 86 ILE A N 1
ATOM 667 C CA . ILE A 1 86 ? -12.855 -2.531 15.059 1.00 68.25 86 ILE A CA 1
ATOM 668 C C . ILE A 1 86 ? -12.179 -2.266 13.713 1.00 68.25 86 ILE A C 1
ATOM 670 O O . ILE A 1 86 ? -12.695 -2.660 12.673 1.00 68.25 86 ILE A O 1
ATOM 674 N N . PHE A 1 87 ? -10.983 -1.677 13.712 1.00 67.12 87 PHE A N 1
ATOM 675 C CA . PHE A 1 87 ? -10.230 -1.467 12.473 1.00 67.12 87 PHE A CA 1
ATOM 676 C C . PHE A 1 87 ? -9.821 -2.770 11.813 1.00 67.12 87 PHE A C 1
ATOM 678 O O . PHE A 1 87 ? -9.887 -2.881 10.596 1.00 67.12 87 PHE A O 1
ATOM 685 N N . HIS A 1 88 ? -9.428 -3.769 12.596 1.00 68.69 88 HIS A N 1
ATOM 686 C CA . HIS A 1 88 ? -9.011 -5.052 12.040 1.00 68.69 88 HIS A CA 1
ATOM 687 C C . HIS A 1 88 ? -10.162 -5.731 11.291 1.00 68.69 88 HIS A C 1
ATOM 689 O O . HIS A 1 88 ? -9.934 -6.385 10.277 1.00 68.69 88 HIS A O 1
ATOM 695 N N . ASN A 1 89 ? -11.393 -5.560 11.776 1.00 66.31 89 ASN A N 1
ATOM 696 C CA . ASN A 1 89 ? -12.571 -6.207 11.208 1.00 66.31 89 ASN A CA 1
ATOM 697 C C . ASN A 1 89 ? -13.256 -5.382 10.111 1.00 66.31 89 ASN A C 1
ATOM 699 O O . ASN A 1 89 ? -13.850 -5.978 9.215 1.00 66.31 89 ASN A O 1
ATOM 703 N N . SER A 1 90 ? -13.168 -4.052 10.176 1.00 65.62 90 SER A N 1
ATOM 704 C CA . SER A 1 90 ? -13.972 -3.150 9.342 1.00 65.62 90 SER A CA 1
ATOM 705 C C . SER A 1 90 ? -13.160 -2.334 8.333 1.00 65.62 90 SER A C 1
ATOM 707 O O . SER A 1 90 ? -13.755 -1.682 7.480 1.00 65.62 90 SER A O 1
ATOM 709 N N . LEU A 1 91 ? -11.823 -2.316 8.426 1.00 69.19 91 LEU A N 1
ATOM 710 C CA . LEU A 1 91 ? -10.977 -1.524 7.532 1.00 69.19 91 LEU A CA 1
ATOM 711 C C . LEU A 1 91 ? -10.458 -2.362 6.363 1.00 69.19 91 LEU A C 1
ATOM 713 O O . LEU A 1 91 ? -9.703 -3.318 6.551 1.00 69.19 91 LEU A O 1
ATOM 717 N N . GLU A 1 92 ? -10.791 -1.934 5.152 1.00 74.88 92 GLU A N 1
ATOM 718 C CA . GLU A 1 92 ? -10.121 -2.385 3.938 1.00 74.88 92 GLU A CA 1
ATOM 719 C C . GLU A 1 92 ? -8.970 -1.426 3.614 1.00 74.88 92 GLU A C 1
ATOM 721 O O . GLU A 1 92 ? -9.158 -0.207 3.548 1.00 74.88 92 GLU A O 1
ATOM 726 N N . LEU A 1 93 ? -7.762 -1.952 3.427 1.00 75.50 93 LEU A N 1
ATOM 727 C CA . LEU A 1 93 ? -6.595 -1.155 3.065 1.00 75.50 93 LEU A CA 1
ATOM 728 C C . LEU A 1 93 ? -6.307 -1.269 1.579 1.00 75.50 93 LEU A C 1
ATOM 730 O O . LEU A 1 93 ? -6.192 -2.365 1.044 1.00 75.50 93 LEU A O 1
ATOM 734 N N . ARG A 1 94 ? -6.123 -0.120 0.932 1.00 78.75 94 ARG A N 1
ATOM 735 C CA . ARG A 1 94 ? -5.570 -0.027 -0.418 1.00 78.75 94 ARG A CA 1
ATOM 736 C C . ARG A 1 94 ? -4.178 0.565 -0.309 1.00 78.75 94 ARG A C 1
ATOM 738 O O . ARG A 1 94 ? -4.033 1.713 0.106 1.00 78.75 94 ARG A O 1
ATOM 745 N N . LEU A 1 95 ? -3.151 -0.198 -0.643 1.00 83.06 95 LEU A N 1
ATOM 746 C CA . LEU A 1 95 ? -1.769 0.246 -0.553 1.00 83.06 95 LEU A CA 1
ATOM 747 C C . LEU A 1 95 ? -1.156 0.377 -1.941 1.00 83.06 95 LEU A C 1
ATOM 749 O O . LEU A 1 95 ? -1.131 -0.573 -2.713 1.00 83.06 95 LEU A O 1
ATOM 753 N N . HIS A 1 96 ? -0.593 1.543 -2.228 1.00 83.12 96 HIS A N 1
ATOM 754 C CA . HIS A 1 96 ? 0.256 1.751 -3.391 1.00 83.12 96 HIS A CA 1
ATOM 755 C C . HIS A 1 96 ? 1.728 1.797 -2.967 1.00 83.12 96 HIS A C 1
ATOM 757 O O . HIS A 1 96 ? 2.098 2.600 -2.111 1.00 83.12 96 HIS A O 1
ATOM 763 N N . ILE A 1 97 ? 2.575 0.985 -3.587 1.00 83.12 97 ILE A N 1
ATOM 764 C CA . ILE A 1 97 ? 4.028 1.000 -3.413 1.00 83.12 97 ILE A CA 1
ATOM 765 C C . ILE A 1 97 ? 4.637 1.467 -4.735 1.00 83.12 97 ILE A C 1
ATOM 767 O O . ILE A 1 97 ? 4.514 0.796 -5.759 1.00 83.12 97 ILE A O 1
ATOM 771 N N . ASP A 1 98 ? 5.246 2.650 -4.728 1.00 76.75 98 ASP A N 1
ATOM 772 C CA . ASP A 1 98 ? 5.948 3.211 -5.888 1.00 76.75 98 ASP A CA 1
ATOM 773 C C . ASP A 1 98 ? 7.452 3.076 -5.628 1.00 76.75 98 ASP A C 1
ATOM 775 O O . ASP A 1 98 ? 7.931 3.499 -4.574 1.00 76.75 98 ASP A O 1
ATOM 779 N N . GLY A 1 99 ? 8.193 2.485 -6.567 1.00 64.88 99 GLY A N 1
ATOM 780 C CA . GLY A 1 99 ? 9.656 2.430 -6.477 1.00 64.88 99 GLY A CA 1
ATOM 781 C C . GLY A 1 99 ? 10.306 3.804 -6.649 1.00 64.88 99 GLY A C 1
ATOM 782 O O . GLY A 1 99 ? 11.377 4.054 -6.100 1.00 64.88 99 GLY A O 1
ATOM 783 N N . ARG A 1 100 ? 9.624 4.718 -7.354 1.00 69.12 100 ARG A N 1
ATOM 784 C CA . ARG A 1 100 ? 10.158 6.043 -7.666 1.00 69.12 100 ARG A CA 1
ATOM 785 C C . ARG A 1 100 ? 10.389 6.867 -6.418 1.00 69.12 100 ARG A C 1
ATOM 787 O O . ARG A 1 100 ? 9.501 6.996 -5.570 1.00 69.12 100 ARG A O 1
ATOM 794 N N . TYR A 1 101 ? 11.515 7.575 -6.406 1.00 55.12 101 TYR A N 1
ATOM 795 C CA . TYR A 1 101 ? 11.671 8.706 -5.503 1.00 55.12 101 TYR A CA 1
ATOM 796 C C . TYR A 1 101 ? 10.626 9.763 -5.807 1.00 55.12 101 TYR A C 1
ATOM 798 O O . TYR A 1 101 ? 10.628 10.395 -6.860 1.00 55.12 101 TYR A O 1
ATOM 806 N N . LYS A 1 102 ? 9.728 9.951 -4.846 1.00 62.75 102 LYS A N 1
ATOM 807 C CA . LYS A 1 102 ? 8.976 11.184 -4.707 1.00 62.75 102 LYS A CA 1
ATOM 808 C C . LYS A 1 102 ? 9.467 11.803 -3.424 1.00 62.75 102 LYS A C 1
ATOM 810 O O . LYS A 1 102 ? 9.270 11.235 -2.350 1.00 62.75 102 LYS A O 1
ATOM 815 N N . SER A 1 103 ? 10.097 12.963 -3.537 1.00 49.06 103 SER A N 1
ATOM 816 C CA . SER A 1 103 ? 10.354 13.790 -2.371 1.00 49.06 103 SER A CA 1
ATOM 817 C C . SER A 1 103 ? 9.048 13.940 -1.574 1.00 49.06 103 SER A C 1
ATOM 819 O O . SER A 1 103 ? 7.963 13.999 -2.167 1.00 49.06 103 SER A O 1
ATOM 821 N N . PRO A 1 104 ? 9.103 14.044 -0.237 1.00 54.28 104 PRO A N 1
ATOM 822 C CA . PRO A 1 104 ? 7.909 14.272 0.580 1.00 54.28 104 PRO A CA 1
ATOM 823 C C . PRO A 1 104 ? 7.070 15.475 0.111 1.00 54.28 104 PRO A C 1
ATOM 825 O O . PRO A 1 104 ? 5.870 15.531 0.361 1.00 54.28 104 PRO A O 1
ATOM 828 N N . THR A 1 105 ? 7.696 16.420 -0.598 1.00 57.78 105 THR A N 1
ATOM 829 C CA . THR A 1 105 ? 7.079 17.583 -1.247 1.00 57.78 105 THR A CA 1
ATOM 830 C C . THR A 1 105 ? 6.355 17.276 -2.564 1.00 57.78 105 THR A C 1
ATOM 832 O O . THR A 1 105 ? 5.411 17.980 -2.916 1.00 57.78 105 THR A O 1
ATOM 835 N N . GLU A 1 106 ? 6.760 16.239 -3.298 1.00 63.12 106 GLU A N 1
ATOM 836 C CA . GLU A 1 106 ? 6.102 15.770 -4.530 1.00 63.12 106 GLU A CA 1
ATOM 837 C C . GLU A 1 106 ? 4.922 14.839 -4.241 1.00 63.12 106 GLU A C 1
ATOM 839 O O . GLU A 1 106 ? 3.982 14.736 -5.038 1.00 63.12 106 GLU A O 1
ATOM 844 N N . ILE A 1 107 ? 4.932 14.181 -3.080 1.00 64.88 107 ILE A N 1
ATOM 845 C CA . ILE A 1 107 ? 3.783 13.428 -2.594 1.00 64.88 107 ILE A CA 1
ATOM 846 C C . ILE A 1 107 ? 2.730 14.433 -2.131 1.00 64.88 107 ILE A C 1
ATOM 848 O O . ILE A 1 107 ? 2.770 14.957 -1.021 1.00 64.88 107 ILE A O 1
ATOM 852 N N . LYS A 1 108 ? 1.731 14.677 -2.982 1.00 67.06 108 LYS A N 1
ATOM 853 C CA . LYS A 1 108 ? 0.511 15.399 -2.599 1.00 67.06 108 LYS A CA 1
ATOM 854 C C . LYS A 1 108 ? -0.291 14.535 -1.623 1.00 67.06 108 LYS A C 1
ATOM 856 O O . LYS A 1 108 ? -1.253 13.883 -2.017 1.00 67.06 108 LYS A O 1
ATOM 861 N N . GLY A 1 109 ? 0.132 14.479 -0.365 1.00 68.31 109 GLY A N 1
ATOM 862 C CA . GLY A 1 109 ? -0.435 13.616 0.661 1.00 68.31 109 GLY A CA 1
ATOM 863 C C . GLY A 1 109 ? -0.040 14.040 2.071 1.00 68.31 109 GLY A C 1
ATOM 864 O O . GLY A 1 109 ? 0.926 14.769 2.277 1.00 68.31 109 GLY A O 1
ATOM 865 N N . ARG A 1 110 ? -0.804 13.584 3.062 1.00 70.31 110 ARG A N 1
ATOM 866 C CA . ARG A 1 110 ? -0.474 13.778 4.476 1.00 70.31 110 ARG A CA 1
ATOM 867 C C . ARG A 1 110 ? 0.442 12.650 4.937 1.00 70.31 110 ARG A C 1
ATOM 869 O O . ARG A 1 110 ? 0.031 11.494 4.882 1.00 70.31 110 ARG A O 1
ATOM 876 N N . ASP A 1 111 ? 1.630 12.991 5.428 1.00 75.38 111 ASP A N 1
ATOM 877 C CA . ASP A 1 111 ? 2.516 12.042 6.108 1.00 75.38 111 ASP A CA 1
ATOM 878 C C . ASP A 1 111 ? 1.829 11.513 7.379 1.00 75.38 111 ASP A C 1
ATOM 880 O O . ASP A 1 111 ? 1.411 12.283 8.254 1.00 75.38 111 ASP A O 1
ATOM 884 N N . LEU A 1 112 ? 1.654 10.196 7.447 1.00 68.88 112 LEU A N 1
ATOM 885 C CA . LEU A 1 112 ? 1.055 9.498 8.579 1.00 68.88 112 LEU A CA 1
ATOM 886 C C . LEU A 1 112 ? 2.103 8.996 9.574 1.00 68.88 112 LEU A C 1
ATOM 888 O O . LEU A 1 112 ? 1.734 8.677 10.707 1.00 68.88 112 LEU A O 1
ATOM 892 N N . GLY A 1 113 ? 3.382 9.010 9.203 1.00 73.94 113 GLY A N 1
ATOM 893 C CA . GLY A 1 113 ? 4.523 8.543 9.977 1.00 73.94 113 GLY A CA 1
ATOM 894 C C . GLY A 1 113 ? 5.235 7.340 9.346 1.00 73.94 113 GLY A C 1
ATOM 895 O O . GLY A 1 113 ? 4.847 6.872 8.273 1.00 73.94 113 GLY A O 1
ATOM 896 N N . PRO A 1 114 ? 6.276 6.838 10.031 1.00 78.50 114 PRO A N 1
ATOM 897 C CA . PRO A 1 114 ? 6.946 5.592 9.671 1.00 78.50 114 PRO A CA 1
ATOM 898 C C . PRO A 1 114 ? 5.977 4.406 9.661 1.00 78.50 114 PRO A C 1
ATOM 900 O O . PRO A 1 114 ? 5.028 4.364 10.451 1.00 78.50 114 PRO A O 1
ATOM 903 N N . VAL A 1 115 ? 6.215 3.440 8.781 1.00 78.25 115 VAL A N 1
ATOM 904 C CA . VAL A 1 115 ? 5.364 2.260 8.605 1.00 78.25 115 VAL A CA 1
ATOM 905 C C . VAL A 1 115 ? 5.314 1.406 9.878 1.00 78.25 115 VAL A C 1
ATOM 907 O O . VAL A 1 115 ? 4.247 0.914 10.254 1.00 78.25 115 VAL A O 1
ATOM 910 N N . GLU A 1 116 ? 6.420 1.314 10.620 1.00 75.00 116 GLU A N 1
ATOM 911 C CA . GLU A 1 116 ? 6.514 0.554 11.866 1.00 75.00 116 GLU A CA 1
ATOM 912 C C . GLU A 1 116 ? 5.617 1.102 12.988 1.00 75.00 116 GLU A C 1
ATOM 914 O O . GLU A 1 116 ? 5.137 0.327 13.826 1.00 75.00 116 GLU A O 1
ATOM 919 N N . ASP A 1 117 ? 5.330 2.407 12.976 1.00 71.56 117 ASP A N 1
ATOM 920 C CA . ASP A 1 117 ? 4.487 3.087 13.964 1.00 71.56 117 ASP A CA 1
ATOM 921 C C . ASP A 1 117 ? 2.989 2.852 13.725 1.00 71.56 117 ASP A C 1
ATOM 923 O O . ASP A 1 117 ? 2.164 3.020 14.635 1.00 71.56 117 ASP A O 1
ATOM 927 N N . LEU A 1 118 ? 2.603 2.480 12.502 1.00 69.38 118 LEU A N 1
ATOM 928 C CA . LEU A 1 118 ? 1.206 2.358 12.100 1.00 69.38 118 LEU A CA 1
ATOM 929 C C . LEU A 1 118 ? 0.643 0.985 12.459 1.00 69.38 118 LEU A C 1
ATOM 931 O O . LEU A 1 118 ? 0.345 0.147 11.612 1.00 69.38 118 LEU A O 1
ATOM 935 N N . LYS A 1 119 ? 0.428 0.774 13.761 1.00 69.00 119 LYS A N 1
ATOM 936 C CA . LYS A 1 119 ? -0.099 -0.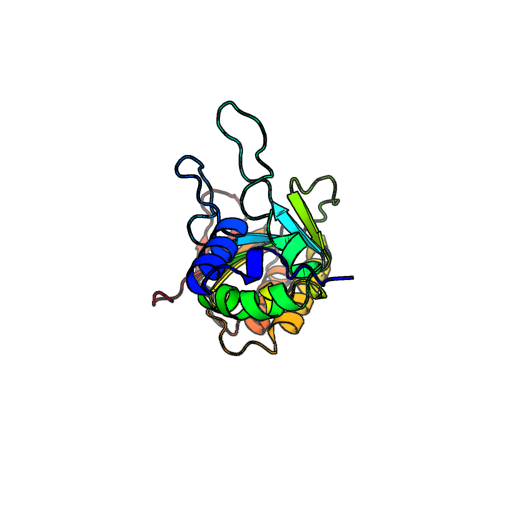488 14.312 1.00 69.00 119 LYS A CA 1
ATOM 937 C C . LYS A 1 119 ? -1.398 -0.963 13.664 1.00 69.00 119 LYS A C 1
ATOM 939 O O . LYS A 1 119 ? -1.602 -2.165 13.574 1.00 69.00 119 LYS A O 1
ATOM 944 N N . PHE A 1 120 ? -2.251 -0.048 13.201 1.00 69.31 120 PHE A N 1
ATOM 945 C CA . PHE A 1 120 ? -3.501 -0.421 12.535 1.00 69.31 120 PHE A CA 1
ATOM 946 C C . PHE A 1 120 ? -3.257 -1.191 11.227 1.00 69.31 120 PHE A C 1
ATOM 948 O O . PHE A 1 120 ? -4.062 -2.047 10.877 1.00 69.31 120 PHE A O 1
ATOM 955 N N . MET A 1 121 ? -2.143 -0.931 10.526 1.00 74.38 121 MET A N 1
ATOM 956 C CA . MET A 1 121 ? -1.793 -1.658 9.304 1.00 74.38 121 MET A CA 1
ATOM 957 C C . MET A 1 121 ? -1.458 -3.109 9.615 1.00 74.38 121 MET A C 1
ATOM 959 O O . MET A 1 121 ? -1.936 -3.996 8.923 1.00 74.38 121 MET A O 1
ATOM 963 N N . ARG A 1 122 ? -0.720 -3.366 10.703 1.00 74.44 122 ARG A N 1
ATOM 964 C CA . ARG A 1 122 ? -0.285 -4.722 11.082 1.00 74.44 122 ARG A CA 1
ATOM 965 C C . ARG A 1 122 ? -1.426 -5.723 11.100 1.00 74.44 122 ARG A C 1
ATOM 967 O O . ARG A 1 122 ? -1.210 -6.881 10.801 1.00 74.44 122 ARG A O 1
ATOM 974 N N . PHE A 1 123 ? -2.632 -5.289 11.429 1.00 71.44 123 PHE A N 1
ATOM 975 C CA . PHE A 1 123 ? -3.754 -6.175 11.695 1.00 71.44 123 PHE A CA 1
ATOM 976 C C . PHE A 1 123 ? -4.954 -5.946 10.771 1.00 71.44 123 PHE A C 1
ATOM 978 O O . PHE A 1 123 ? -6.022 -6.512 11.005 1.00 71.44 123 PHE A O 1
ATOM 985 N N . ALA A 1 124 ? -4.806 -5.119 9.735 1.00 78.06 124 ALA A N 1
ATOM 986 C CA . ALA A 1 124 ? -5.843 -4.973 8.727 1.00 78.06 124 ALA A CA 1
ATOM 987 C C . ALA A 1 124 ? -6.097 -6.319 8.038 1.00 78.06 124 ALA A C 1
ATOM 989 O O . ALA A 1 124 ? -5.157 -7.047 7.698 1.00 78.06 124 ALA A O 1
ATOM 990 N N . ARG A 1 125 ? -7.376 -6.656 7.868 1.00 82.31 125 ARG A N 1
ATOM 991 C CA . ARG A 1 125 ? -7.793 -7.943 7.313 1.00 82.31 125 ARG A CA 1
ATOM 992 C C . ARG A 1 125 ? -7.811 -7.926 5.793 1.00 82.31 125 ARG A C 1
ATOM 994 O O . ARG A 1 125 ? -7.258 -8.835 5.198 1.00 82.31 125 ARG A O 1
ATOM 1001 N N . VAL A 1 126 ? -8.426 -6.930 5.163 1.00 85.88 126 VAL A N 1
ATOM 1002 C CA . VAL A 1 126 ? -8.618 -6.904 3.703 1.00 85.88 126 VAL A CA 1
ATOM 1003 C C . VAL A 1 126 ? -7.617 -5.954 3.061 1.00 85.88 126 VAL A C 1
ATOM 1005 O O . VAL A 1 126 ? -7.533 -4.796 3.466 1.00 85.88 126 VAL A O 1
ATOM 1008 N N . TRP A 1 127 ? -6.885 -6.443 2.061 1.00 88.44 127 TRP A N 1
ATOM 1009 C CA . TRP A 1 127 ? -5.845 -5.689 1.368 1.00 88.44 127 TRP A CA 1
ATOM 1010 C C . TRP A 1 127 ? -6.025 -5.703 -0.146 1.00 88.44 127 TRP A C 1
ATOM 1012 O O . TRP A 1 127 ? -6.106 -6.764 -0.764 1.00 88.44 127 TRP A O 1
ATOM 1022 N N . ASP A 1 128 ? -5.993 -4.511 -0.728 1.00 86.12 128 ASP A N 1
ATOM 1023 C CA . ASP A 1 128 ? -5.698 -4.276 -2.133 1.00 86.12 128 ASP A CA 1
ATOM 1024 C C . ASP A 1 128 ? -4.288 -3.689 -2.215 1.00 86.12 128 ASP A C 1
ATOM 1026 O O . ASP A 1 128 ? -3.984 -2.720 -1.515 1.00 86.12 128 ASP A O 1
ATOM 1030 N N . ILE A 1 129 ? -3.422 -4.233 -3.061 1.00 88.81 129 ILE A N 1
ATOM 1031 C CA . ILE A 1 129 ? -2.070 -3.703 -3.237 1.00 88.81 129 ILE A CA 1
ATOM 1032 C C . ILE A 1 129 ? -1.778 -3.414 -4.704 1.00 88.81 129 ILE A C 1
ATOM 1034 O O . ILE A 1 129 ? -2.109 -4.192 -5.594 1.00 88.81 129 ILE A O 1
ATOM 1038 N N . THR A 1 130 ? -1.136 -2.280 -4.954 1.00 88.25 130 THR A N 1
ATOM 1039 C CA . THR A 1 130 ? -0.576 -1.919 -6.251 1.00 88.25 130 THR A CA 1
ATOM 1040 C C . THR A 1 130 ? 0.907 -1.646 -6.082 1.00 88.25 130 THR A C 1
ATOM 1042 O O . THR A 1 130 ? 1.287 -0.782 -5.296 1.00 88.25 130 THR A O 1
ATOM 1045 N N . VAL A 1 131 ? 1.745 -2.365 -6.813 1.00 90.25 131 VAL A N 1
ATOM 1046 C CA . VAL A 1 131 ? 3.204 -2.234 -6.790 1.00 90.25 131 VAL A CA 1
ATOM 1047 C C . VAL A 1 131 ? 3.649 -1.746 -8.157 1.00 90.25 131 VAL A C 1
ATOM 1049 O O . VAL A 1 131 ? 3.205 -2.279 -9.171 1.00 90.25 131 VAL A O 1
ATOM 1052 N N . ARG A 1 132 ? 4.506 -0.727 -8.215 1.00 89.12 132 ARG A N 1
ATOM 1053 C CA . ARG A 1 132 ? 4.937 -0.142 -9.486 1.00 89.12 132 ARG A CA 1
ATOM 1054 C C . ARG A 1 132 ? 6.451 -0.012 -9.581 1.00 89.12 132 ARG A C 1
ATOM 1056 O O . ARG A 1 132 ? 7.047 0.772 -8.841 1.00 89.12 132 ARG A O 1
ATOM 1063 N N . LEU A 1 133 ? 7.024 -0.681 -10.580 1.00 90.31 133 LEU A N 1
ATOM 1064 C CA . LEU A 1 133 ? 8.397 -0.485 -11.039 1.00 90.31 133 LEU A CA 1
ATOM 1065 C C . LEU A 1 133 ? 8.375 0.374 -12.309 1.00 90.31 133 LEU A C 1
ATOM 1067 O O . LEU A 1 133 ? 7.882 -0.059 -13.350 1.00 90.31 133 LEU A O 1
ATOM 1071 N N . SER A 1 134 ? 8.854 1.618 -12.213 1.00 85.62 134 SER A N 1
ATOM 1072 C CA . SER A 1 134 ? 8.828 2.551 -13.351 1.00 85.62 134 SER A CA 1
ATOM 1073 C C . SER A 1 134 ? 10.122 2.552 -14.156 1.00 85.62 134 SER A C 1
ATOM 1075 O O . SER A 1 134 ? 10.054 2.689 -15.377 1.00 85.62 134 SER A O 1
ATOM 1077 N N . THR A 1 135 ? 11.266 2.424 -13.488 1.00 86.88 135 THR A N 1
ATOM 1078 C CA . THR A 1 135 ? 12.587 2.280 -14.102 1.00 86.88 135 THR A CA 1
ATOM 1079 C C . THR A 1 135 ? 13.407 1.264 -13.305 1.00 86.88 135 THR A C 1
ATOM 1081 O O . THR A 1 135 ? 13.042 0.916 -12.182 1.00 86.88 135 THR A O 1
ATOM 1084 N N . VAL A 1 136 ? 14.491 0.749 -13.888 1.00 88.00 136 VAL A N 1
ATOM 1085 C CA . VAL A 1 136 ? 15.316 -0.296 -13.255 1.00 88.00 136 VAL A CA 1
ATOM 1086 C C . VAL A 1 136 ? 16.090 0.249 -12.053 1.00 88.00 136 VAL A C 1
ATOM 1088 O O . VAL A 1 136 ? 16.317 -0.473 -11.089 1.00 88.00 136 VAL A O 1
ATOM 1091 N N . GLU A 1 137 ? 16.431 1.537 -12.058 1.00 88.81 137 GLU A N 1
ATOM 1092 C CA . GLU A 1 137 ? 17.140 2.212 -10.965 1.00 88.81 137 GLU A CA 1
ATOM 1093 C C . GLU A 1 137 ? 16.335 2.229 -9.656 1.00 88.81 137 GLU A C 1
ATOM 1095 O O . GLU A 1 137 ? 16.910 2.326 -8.575 1.00 88.81 137 GLU A O 1
ATOM 1100 N N . ASP A 1 138 ? 15.008 2.096 -9.739 1.00 88.62 138 ASP A N 1
ATOM 1101 C CA . ASP A 1 138 ? 14.120 2.039 -8.578 1.00 88.62 138 ASP A CA 1
ATOM 1102 C C . ASP A 1 138 ? 14.030 0.631 -7.951 1.00 88.62 138 ASP A C 1
ATOM 1104 O O . ASP A 1 138 ? 13.382 0.467 -6.912 1.00 88.62 138 ASP A O 1
ATOM 1108 N N . LEU A 1 139 ? 14.633 -0.394 -8.572 1.00 91.06 139 LEU A N 1
ATOM 1109 C CA . LEU A 1 139 ? 14.447 -1.804 -8.211 1.00 91.06 139 LEU A CA 1
ATOM 1110 C C . LEU A 1 139 ? 14.806 -2.088 -6.752 1.00 91.06 139 LEU A C 1
ATOM 1112 O O . LEU A 1 139 ? 13.943 -2.519 -5.991 1.00 91.06 139 LEU A O 1
ATOM 1116 N N . GLU A 1 140 ? 16.056 -1.839 -6.356 1.00 91.25 140 GLU A N 1
ATOM 1117 C CA . GLU A 1 140 ? 16.556 -2.191 -5.017 1.00 91.25 140 GLU A CA 1
ATOM 1118 C C . GLU A 1 140 ? 15.693 -1.566 -3.919 1.00 91.25 140 GLU A C 1
ATOM 1120 O O . GLU A 1 140 ? 15.317 -2.210 -2.938 1.00 91.25 140 GLU A O 1
ATOM 1125 N N . ARG A 1 141 ? 15.299 -0.311 -4.131 1.00 89.19 141 ARG A N 1
ATOM 1126 C CA . ARG A 1 141 ? 14.433 0.419 -3.215 1.00 89.19 141 ARG A CA 1
ATOM 1127 C C . ARG A 1 141 ? 13.018 -0.143 -3.177 1.00 89.19 141 ARG A C 1
ATOM 1129 O O . ARG A 1 141 ? 12.419 -0.218 -2.105 1.00 89.19 141 ARG A O 1
ATOM 1136 N N . LEU A 1 142 ? 12.443 -0.486 -4.327 1.00 91.25 142 LEU A N 1
ATOM 1137 C CA . LEU A 1 142 ? 11.116 -1.089 -4.379 1.00 91.25 142 LEU A CA 1
ATOM 1138 C C . LEU A 1 142 ? 11.099 -2.423 -3.627 1.00 91.25 142 LEU A C 1
ATOM 1140 O O . LEU A 1 142 ? 10.183 -2.657 -2.841 1.00 91.25 142 LEU A O 1
ATOM 1144 N N . ILE A 1 143 ? 12.128 -3.251 -3.819 1.00 94.06 143 ILE A N 1
ATOM 1145 C CA . ILE A 1 143 ? 12.293 -4.518 -3.104 1.00 94.06 143 ILE A CA 1
ATOM 1146 C C . ILE A 1 143 ? 12.382 -4.273 -1.598 1.00 94.06 143 ILE A C 1
ATOM 1148 O O . ILE A 1 143 ? 11.584 -4.850 -0.865 1.00 94.06 143 ILE A O 1
ATOM 1152 N N . ALA A 1 144 ? 13.245 -3.360 -1.141 1.00 91.50 144 ALA A N 1
ATOM 1153 C CA . ALA A 1 144 ? 13.374 -3.038 0.282 1.00 91.50 144 ALA A CA 1
ATOM 1154 C C . ALA A 1 144 ? 12.027 -2.642 0.920 1.00 91.50 144 ALA A C 1
ATOM 1156 O O . ALA A 1 144 ? 11.660 -3.157 1.972 1.00 91.50 144 ALA A O 1
ATOM 1157 N N . GLN A 1 145 ? 11.226 -1.812 0.242 1.00 90.62 145 GLN A N 1
ATOM 1158 C CA . GLN A 1 145 ? 9.898 -1.421 0.733 1.00 90.62 145 GLN A CA 1
ATOM 1159 C C . GLN A 1 145 ? 8.911 -2.596 0.819 1.00 90.62 145 GLN A C 1
ATOM 1161 O O . GLN A 1 145 ? 8.081 -2.644 1.730 1.00 90.62 145 GLN A O 1
ATOM 1166 N N . ILE A 1 146 ? 8.971 -3.535 -0.131 1.00 93.50 146 ILE A N 1
ATOM 1167 C CA . ILE A 1 146 ? 8.151 -4.754 -0.103 1.00 93.50 146 ILE A CA 1
ATOM 1168 C C . ILE A 1 146 ? 8.584 -5.653 1.061 1.00 93.50 146 ILE A C 1
ATOM 1170 O O . ILE A 1 146 ? 7.732 -6.222 1.743 1.00 93.50 146 ILE A O 1
ATOM 1174 N N . GLU A 1 147 ? 9.887 -5.767 1.320 1.00 92.31 147 GLU A N 1
ATOM 1175 C CA . GLU A 1 147 ? 10.414 -6.562 2.431 1.00 92.31 147 GLU A CA 1
ATOM 1176 C C . GLU A 1 147 ? 10.065 -5.967 3.797 1.00 92.31 147 GLU A C 1
ATOM 1178 O O . GLU A 1 147 ? 9.591 -6.701 4.666 1.00 92.31 147 GLU A O 1
ATOM 1183 N N . ASP A 1 148 ? 10.185 -4.649 3.965 1.00 89.00 148 ASP A N 1
ATOM 1184 C CA . ASP A 1 148 ? 9.764 -3.948 5.184 1.00 89.00 148 ASP A CA 1
ATOM 1185 C C . ASP A 1 148 ? 8.277 -4.188 5.475 1.00 89.00 148 ASP A C 1
ATOM 1187 O O . ASP A 1 148 ? 7.868 -4.460 6.610 1.00 89.00 148 ASP A O 1
ATOM 1191 N N . LEU A 1 149 ? 7.444 -4.131 4.431 1.00 89.06 149 LEU A N 1
ATOM 1192 C CA . LEU A 1 149 ? 6.021 -4.413 4.557 1.00 89.06 149 LEU A CA 1
ATOM 1193 C C . LEU A 1 149 ? 5.760 -5.887 4.891 1.00 89.06 149 LEU A C 1
ATOM 1195 O O . LEU A 1 149 ? 4.945 -6.172 5.769 1.00 89.06 149 LEU A O 1
ATOM 1199 N N . ARG A 1 150 ? 6.450 -6.830 4.242 1.00 91.44 150 ARG A N 1
ATOM 1200 C CA . ARG A 1 150 ? 6.368 -8.261 4.575 1.00 91.44 150 ARG A CA 1
ATOM 1201 C C . ARG A 1 150 ? 6.677 -8.490 6.052 1.00 91.44 150 ARG A C 1
ATOM 1203 O O . ARG A 1 150 ? 5.932 -9.194 6.735 1.00 91.44 150 ARG A O 1
ATOM 1210 N N . ASP A 1 151 ? 7.731 -7.866 6.557 1.00 89.50 151 ASP A N 1
ATOM 1211 C CA . ASP A 1 151 ? 8.173 -8.015 7.938 1.00 89.50 151 ASP A CA 1
ATOM 1212 C C . ASP A 1 151 ? 7.197 -7.400 8.945 1.00 89.50 151 ASP A C 1
ATOM 1214 O O . ASP A 1 151 ? 6.995 -7.964 10.024 1.00 89.50 151 ASP A O 1
ATOM 1218 N N . LEU A 1 152 ? 6.544 -6.292 8.589 1.00 85.38 152 LEU A N 1
ATOM 1219 C CA . LEU A 1 152 ? 5.451 -5.704 9.364 1.00 85.38 152 LEU A CA 1
ATOM 1220 C C . LEU A 1 152 ? 4.239 -6.645 9.448 1.00 85.38 152 LEU A C 1
ATOM 1222 O O . LEU A 1 152 ? 3.583 -6.727 10.489 1.00 85.38 152 LEU A O 1
ATOM 1226 N N . LEU A 1 153 ? 3.924 -7.322 8.342 1.00 87.44 153 LEU A N 1
ATOM 1227 C CA . LEU A 1 153 ? 2.719 -8.135 8.177 1.00 87.44 153 LEU A CA 1
ATOM 1228 C C . LEU A 1 153 ? 2.884 -9.590 8.636 1.00 87.44 153 LEU A C 1
ATOM 1230 O O . LEU A 1 153 ? 1.877 -10.272 8.825 1.00 87.44 153 LEU A O 1
ATOM 1234 N N . LYS A 1 154 ? 4.111 -10.064 8.887 1.00 86.00 154 LYS A N 1
ATOM 1235 C CA . LYS A 1 154 ? 4.418 -11.472 9.217 1.00 86.00 154 LYS A CA 1
ATOM 1236 C C . LYS A 1 154 ? 3.632 -12.056 10.396 1.00 86.00 154 LYS A C 1
ATOM 1238 O O . LYS A 1 154 ? 3.420 -13.264 10.468 1.00 86.00 154 LYS A O 1
ATOM 1243 N N . GLU A 1 155 ? 3.212 -11.217 11.341 1.00 80.62 155 GLU A N 1
ATOM 1244 C CA . GLU A 1 155 ? 2.455 -11.642 12.526 1.00 80.62 155 GLU A CA 1
ATOM 1245 C C . GLU A 1 155 ? 0.950 -11.802 12.246 1.00 80.62 155 GLU A C 1
ATOM 1247 O O . GLU A 1 155 ? 0.234 -12.454 13.015 1.00 80.62 155 GLU A O 1
ATOM 1252 N N . ASN A 1 156 ? 0.448 -11.243 11.142 1.00 82.44 156 ASN A N 1
ATOM 1253 C CA . ASN A 1 156 ? -0.970 -11.236 10.815 1.00 82.44 156 ASN A CA 1
ATOM 1254 C C . ASN A 1 156 ? -1.363 -12.425 9.942 1.00 82.44 156 ASN A C 1
ATOM 1256 O O . ASN A 1 156 ? -1.228 -12.436 8.724 1.00 82.44 156 ASN A O 1
ATOM 1260 N N . LYS A 1 157 ? -1.945 -13.426 10.601 1.00 78.25 157 LYS A N 1
ATOM 1261 C CA . LYS A 1 157 ? -2.412 -14.668 9.970 1.00 78.25 157 LYS A CA 1
ATOM 1262 C C . LYS A 1 157 ? -3.797 -14.563 9.321 1.00 78.25 157 LYS A C 1
ATOM 1264 O O . LYS A 1 157 ? -4.331 -15.579 8.889 1.00 78.25 157 LYS A O 1
ATOM 1269 N N . LYS A 1 158 ? -4.421 -13.381 9.326 1.00 83.50 158 LYS A N 1
ATOM 1270 C CA . LYS A 1 158 ? -5.798 -13.169 8.850 1.00 83.50 158 LYS A CA 1
ATOM 1271 C C . LYS A 1 158 ? -5.873 -12.281 7.609 1.00 83.50 158 LYS A C 1
ATO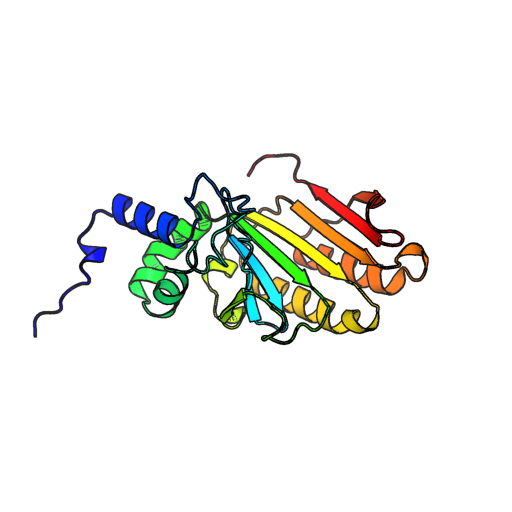M 1273 O O . LYS A 1 158 ? -6.968 -11.863 7.244 1.00 83.50 158 LYS A O 1
ATOM 1278 N N . ILE A 1 159 ? -4.735 -11.980 6.986 1.00 88.06 159 ILE A N 1
ATOM 1279 C CA . ILE A 1 159 ? -4.689 -11.160 5.777 1.00 88.06 159 ILE A CA 1
ATOM 1280 C C . ILE A 1 159 ? -5.437 -11.875 4.652 1.00 88.06 159 ILE A C 1
ATOM 1282 O O . ILE A 1 159 ? -5.151 -13.021 4.311 1.00 88.06 159 ILE A O 1
ATOM 1286 N N . PHE A 1 160 ? -6.388 -11.161 4.073 1.00 89.88 160 PHE A N 1
ATOM 1287 C CA . PHE A 1 160 ? -7.091 -11.494 2.856 1.00 89.88 160 PHE A CA 1
ATOM 1288 C C . PHE A 1 160 ? -6.663 -10.502 1.775 1.00 89.88 160 PHE A C 1
ATOM 1290 O O . PHE A 1 160 ? -7.047 -9.330 1.796 1.00 89.88 160 PHE A O 1
ATOM 1297 N N . TRP A 1 161 ? -5.856 -10.980 0.832 1.00 91.19 161 TRP A N 1
ATOM 1298 C CA . TRP A 1 161 ? -5.500 -10.229 -0.366 1.00 91.19 161 TRP A CA 1
ATOM 1299 C C . TRP A 1 161 ? -6.677 -10.281 -1.332 1.00 91.19 161 TRP A C 1
ATOM 1301 O O . TRP A 1 161 ? -6.946 -11.323 -1.928 1.00 91.19 161 TRP A O 1
ATOM 1311 N N . ARG A 1 162 ? -7.406 -9.171 -1.450 1.00 89.81 162 ARG A N 1
ATOM 1312 C CA . ARG A 1 162 ? -8.539 -9.051 -2.367 1.00 89.81 162 ARG A CA 1
ATOM 1313 C C . ARG A 1 162 ? -8.060 -8.809 -3.791 1.00 89.81 162 ARG A C 1
ATOM 1315 O O . ARG A 1 162 ? -8.538 -9.483 -4.697 1.00 89.81 162 ARG A O 1
ATOM 1322 N N . SER A 1 163 ? -7.111 -7.894 -3.964 1.00 89.69 163 SER A N 1
ATOM 1323 C CA . SER A 1 163 ? -6.483 -7.638 -5.259 1.00 89.69 163 SER A CA 1
ATOM 1324 C C . SER A 1 163 ? -4.993 -7.343 -5.126 1.00 89.69 163 SER A C 1
ATOM 1326 O O . SER A 1 163 ? -4.583 -6.648 -4.193 1.00 89.69 163 SER A O 1
ATOM 1328 N N . ILE A 1 164 ? -4.194 -7.817 -6.077 1.00 93.19 164 ILE A N 1
ATOM 1329 C CA . ILE A 1 164 ? -2.761 -7.524 -6.189 1.00 93.19 164 ILE A CA 1
ATOM 1330 C C . ILE A 1 164 ? -2.501 -7.115 -7.633 1.00 93.19 164 ILE A C 1
ATOM 1332 O O . ILE A 1 164 ? -2.760 -7.905 -8.527 1.00 93.19 164 ILE A O 1
ATOM 1336 N N . SER A 1 165 ? -1.956 -5.922 -7.846 1.00 90.88 165 SER A N 1
ATOM 1337 C CA . SER A 1 165 ? -1.587 -5.422 -9.171 1.00 90.88 165 SER A CA 1
ATOM 1338 C C . SER A 1 165 ? -0.117 -5.019 -9.181 1.00 90.88 165 SER A C 1
ATOM 1340 O O . SER A 1 165 ? 0.302 -4.180 -8.383 1.00 90.88 165 SER A O 1
ATOM 1342 N N . VAL A 1 166 ? 0.686 -5.597 -10.067 1.00 91.94 166 VAL A N 1
ATOM 1343 C CA . VAL A 1 166 ? 2.104 -5.265 -10.242 1.00 91.94 166 VAL A CA 1
ATOM 1344 C C . VAL A 1 166 ? 2.291 -4.658 -11.627 1.00 91.94 166 VAL A C 1
ATOM 1346 O O . VAL A 1 166 ? 2.056 -5.311 -12.635 1.00 91.94 166 VAL A O 1
ATOM 1349 N N . GLN A 1 167 ? 2.697 -3.392 -11.682 1.00 90.56 167 GLN A N 1
ATOM 1350 C CA . GLN A 1 167 ? 2.875 -2.624 -12.913 1.00 90.56 167 GLN A CA 1
ATOM 1351 C C . GLN A 1 167 ? 4.363 -2.459 -13.201 1.00 90.56 167 GLN A C 1
ATOM 1353 O O . GLN A 1 167 ? 5.079 -1.841 -12.406 1.00 90.56 167 GLN A O 1
ATOM 1358 N N . ILE A 1 168 ? 4.822 -2.981 -14.335 1.00 89.81 168 ILE A N 1
ATOM 1359 C CA . ILE A 1 168 ? 6.240 -3.020 -14.687 1.00 89.81 168 ILE A CA 1
ATOM 1360 C C . ILE A 1 168 ? 6.440 -2.342 -16.038 1.00 89.81 168 ILE A C 1
ATOM 1362 O O . ILE A 1 168 ? 6.008 -2.840 -17.078 1.00 89.81 168 ILE A O 1
ATOM 1366 N N . SER A 1 169 ? 7.092 -1.182 -16.024 1.00 88.12 169 SER A N 1
ATOM 1367 C CA . SER A 1 169 ? 7.501 -0.501 -17.251 1.00 88.12 169 SER A CA 1
ATOM 1368 C C . SER A 1 169 ? 8.613 -1.280 -17.956 1.00 88.12 169 SER A C 1
ATOM 1370 O O . SER A 1 169 ? 9.560 -1.730 -17.318 1.00 88.12 169 SER A O 1
ATOM 1372 N N . ARG A 1 170 ? 8.531 -1.357 -19.283 1.00 84.38 170 ARG A N 1
ATOM 1373 C CA . ARG A 1 170 ? 9.495 -1.972 -20.208 1.00 84.38 170 ARG A CA 1
ATOM 1374 C C . ARG A 1 170 ? 9.852 -3.422 -19.875 1.00 84.38 170 ARG A C 1
ATOM 1376 O O . ARG A 1 170 ? 10.962 -3.868 -20.151 1.00 84.38 170 ARG A O 1
ATOM 1383 N N . TYR A 1 171 ? 8.901 -4.175 -19.318 1.00 83.81 171 TYR A N 1
ATOM 1384 C CA . TYR A 1 171 ? 9.119 -5.572 -18.931 1.00 83.81 171 TYR A CA 1
ATOM 1385 C C . TYR A 1 171 ? 9.562 -6.458 -20.106 1.00 83.81 171 TYR A C 1
ATOM 1387 O O . TYR A 1 171 ? 10.454 -7.284 -19.949 1.00 83.81 171 TYR A O 1
ATOM 1395 N N . SER A 1 172 ? 8.992 -6.251 -21.297 1.00 82.75 172 SER A N 1
ATOM 1396 C CA . SER A 1 172 ? 9.360 -6.999 -22.507 1.00 82.75 172 SER A CA 1
ATOM 1397 C C . SER A 1 172 ? 10.791 -6.734 -22.989 1.00 82.75 172 SER A C 1
ATOM 1399 O O . SER A 1 172 ? 11.352 -7.566 -23.697 1.00 82.75 172 SER A O 1
ATOM 1401 N N . GLU A 1 173 ? 11.377 -5.588 -22.630 1.00 86.69 173 GLU A N 1
ATOM 1402 C CA . GLU A 1 173 ? 12.750 -5.218 -22.994 1.00 86.69 173 GLU A CA 1
ATOM 1403 C C . GLU A 1 173 ? 13.772 -5.791 -22.002 1.00 86.69 173 GLU A C 1
ATOM 1405 O O . GLU A 1 173 ? 14.857 -6.201 -22.410 1.00 86.69 173 GLU A O 1
ATOM 1410 N N . CYS A 1 174 ? 13.437 -5.816 -20.708 1.00 86.25 174 CYS A N 1
ATOM 1411 C CA . CYS A 1 174 ? 14.298 -6.317 -19.636 1.00 86.25 174 CYS A CA 1
ATOM 1412 C C . CYS A 1 174 ? 13.439 -6.936 -18.515 1.00 86.25 174 CYS A C 1
ATOM 1414 O O . CYS A 1 174 ? 12.997 -6.228 -17.603 1.00 86.25 174 CYS A O 1
ATOM 1416 N N . PRO A 1 175 ? 13.153 -8.248 -18.581 1.00 90.50 175 PRO A N 1
ATOM 1417 C CA . PRO A 1 175 ? 12.233 -8.898 -17.653 1.00 90.50 175 PRO A CA 1
ATOM 1418 C C . PRO A 1 175 ? 12.847 -9.190 -16.278 1.00 90.50 175 PRO A C 1
ATOM 1420 O O . PRO A 1 175 ? 12.110 -9.411 -15.317 1.00 90.50 175 PRO A O 1
ATOM 1423 N N . GLU A 1 176 ? 14.175 -9.215 -16.140 1.00 94.50 176 GLU A N 1
ATOM 1424 C CA . GLU A 1 176 ? 14.868 -9.643 -14.919 1.00 94.50 176 GLU A CA 1
ATOM 1425 C C . GLU A 1 176 ? 14.504 -8.789 -13.689 1.00 94.50 176 GLU A C 1
ATOM 1427 O O . GLU A 1 176 ? 14.048 -9.378 -12.703 1.00 94.50 176 GLU A O 1
ATOM 1432 N N . PRO A 1 177 ? 14.560 -7.439 -13.742 1.00 92.25 177 PRO A N 1
ATOM 1433 C CA . PRO A 1 177 ? 14.100 -6.581 -12.646 1.00 92.25 177 PRO A CA 1
ATOM 1434 C C . PRO A 1 177 ? 12.633 -6.823 -12.287 1.00 92.25 177 PRO A C 1
ATOM 1436 O O . PRO A 1 177 ? 12.256 -6.867 -11.116 1.00 92.25 177 PRO A O 1
ATOM 1439 N N . GLY A 1 178 ? 11.786 -7.023 -13.301 1.00 91.69 178 GLY A N 1
ATOM 1440 C CA . GLY A 1 178 ? 10.373 -7.296 -13.083 1.00 91.69 178 GLY A CA 1
ATOM 1441 C C . GLY A 1 178 ? 10.136 -8.626 -12.370 1.00 91.69 178 GLY A C 1
ATOM 1442 O O . GLY A 1 178 ? 9.338 -8.700 -11.437 1.00 91.69 178 GLY A O 1
ATOM 1443 N N . ASN A 1 179 ? 10.887 -9.663 -12.742 1.00 94.62 179 ASN A N 1
ATOM 1444 C CA . ASN A 1 179 ? 10.824 -10.979 -12.111 1.00 94.62 179 ASN A CA 1
ATOM 1445 C C . ASN A 1 179 ? 11.247 -10.940 -10.638 1.00 94.62 179 ASN A C 1
ATOM 1447 O O . ASN A 1 179 ? 10.697 -11.684 -9.825 1.00 94.62 179 ASN A O 1
ATOM 1451 N N . GLU A 1 180 ? 12.202 -10.087 -10.270 1.00 95.88 180 GLU A N 1
ATOM 1452 C CA . GLU A 1 180 ? 12.575 -9.870 -8.868 1.00 95.88 180 GLU A CA 1
ATOM 1453 C C . GLU A 1 180 ? 11.438 -9.232 -8.066 1.00 95.88 180 GLU A C 1
ATOM 1455 O O . GLU A 1 180 ? 11.105 -9.718 -6.981 1.00 95.88 180 GLU A O 1
ATOM 1460 N N . VAL A 1 181 ? 10.766 -8.221 -8.627 1.00 94.69 181 VAL A N 1
ATOM 1461 C CA . VAL A 1 181 ? 9.586 -7.605 -7.998 1.00 94.69 181 VAL A CA 1
ATOM 1462 C C . VAL A 1 181 ? 8.462 -8.625 -7.828 1.00 94.69 181 VAL A C 1
ATOM 1464 O O . VAL A 1 181 ? 7.901 -8.739 -6.738 1.00 94.69 181 VAL A O 1
ATOM 1467 N N . LEU A 1 182 ? 8.163 -9.416 -8.862 1.00 95.44 182 LEU A N 1
ATOM 1468 C CA . LEU A 1 182 ? 7.143 -10.468 -8.800 1.00 95.44 182 LEU A CA 1
ATOM 1469 C C . LEU A 1 182 ? 7.460 -11.504 -7.711 1.00 95.44 182 LEU A C 1
ATOM 1471 O O . LEU A 1 182 ? 6.574 -11.881 -6.942 1.00 95.44 182 LEU A O 1
ATOM 1475 N N . LYS A 1 183 ? 8.728 -11.917 -7.578 1.00 96.12 183 LYS A N 1
ATOM 1476 C CA . LYS A 1 183 ? 9.176 -12.819 -6.502 1.00 96.12 183 LYS A CA 1
ATOM 1477 C C . LYS A 1 183 ? 8.987 -12.202 -5.119 1.00 96.12 183 LYS A C 1
ATOM 1479 O O . LYS A 1 183 ? 8.492 -12.886 -4.225 1.00 96.12 183 LYS A O 1
ATOM 1484 N N . ALA A 1 184 ? 9.345 -10.932 -4.934 1.00 95.94 184 ALA A N 1
ATOM 1485 C CA . ALA A 1 184 ? 9.173 -10.243 -3.656 1.00 95.94 184 ALA A CA 1
ATOM 1486 C C . ALA A 1 184 ? 7.689 -10.112 -3.274 1.00 95.94 184 ALA A C 1
ATOM 1488 O O . ALA A 1 184 ? 7.308 -10.420 -2.142 1.00 95.94 184 ALA A O 1
ATOM 1489 N N . VAL A 1 185 ? 6.831 -9.743 -4.232 1.00 95.56 185 VAL A N 1
ATOM 1490 C CA . VAL A 1 185 ? 5.374 -9.679 -4.036 1.00 95.56 185 VAL A CA 1
ATOM 1491 C C . VAL A 1 185 ? 4.804 -11.057 -3.707 1.00 95.56 185 VAL A C 1
ATOM 1493 O O . VAL A 1 185 ? 4.010 -11.182 -2.772 1.00 95.56 185 VAL A O 1
ATOM 1496 N N . SER A 1 186 ? 5.238 -12.106 -4.406 1.00 95.25 186 SER A N 1
ATOM 1497 C CA . SER A 1 186 ? 4.812 -13.478 -4.121 1.00 95.25 186 SER A CA 1
ATOM 1498 C C . SER A 1 186 ? 5.245 -13.936 -2.725 1.00 95.25 186 SER A C 1
ATOM 1500 O O . SER A 1 186 ? 4.439 -14.488 -1.977 1.00 95.25 186 SER A O 1
ATOM 1502 N N . ALA A 1 187 ? 6.479 -13.631 -2.315 1.00 94.38 187 ALA A N 1
ATOM 1503 C CA . ALA A 1 187 ? 6.986 -13.950 -0.981 1.00 94.38 187 ALA A CA 1
ATOM 1504 C C . ALA A 1 187 ? 6.221 -13.223 0.139 1.00 94.38 187 ALA A C 1
ATOM 1506 O O . ALA A 1 187 ? 6.038 -13.780 1.219 1.00 94.38 187 ALA A O 1
ATOM 1507 N N . MET A 1 188 ? 5.771 -11.991 -0.108 1.00 94.06 188 MET A N 1
ATOM 1508 C CA . MET A 1 188 ? 4.982 -11.216 0.849 1.00 94.06 188 MET A CA 1
ATOM 1509 C C . MET A 1 188 ? 3.527 -11.688 0.939 1.00 94.06 188 MET A C 1
ATOM 1511 O O . MET A 1 188 ? 2.964 -11.765 2.029 1.00 94.06 188 MET A O 1
ATOM 1515 N N . THR A 1 189 ? 2.901 -11.961 -0.204 1.00 92.81 189 THR A N 1
ATOM 1516 C CA . THR A 1 189 ? 1.452 -12.201 -0.279 1.00 92.81 189 THR A CA 1
ATOM 1517 C C . THR A 1 189 ? 1.082 -13.681 -0.189 1.00 92.81 189 THR A C 1
ATOM 1519 O O . THR A 1 189 ? -0.044 -14.014 0.174 1.00 92.81 189 THR A O 1
ATOM 1522 N N . GLY A 1 190 ? 2.014 -14.579 -0.517 1.00 92.25 190 GLY A N 1
ATOM 1523 C CA . GLY A 1 190 ? 1.766 -16.010 -0.693 1.00 92.25 190 GLY A CA 1
ATOM 1524 C C . GLY A 1 190 ? 1.065 -16.366 -2.011 1.00 92.25 190 GLY A C 1
ATOM 1525 O O . GLY A 1 190 ? 0.884 -17.552 -2.294 1.00 92.25 190 GLY A O 1
ATOM 1526 N N . VAL A 1 191 ? 0.687 -15.376 -2.828 1.00 91.31 191 VAL A N 1
ATOM 1527 C CA . VAL A 1 191 ? 0.074 -15.583 -4.146 1.00 91.31 191 VAL A CA 1
ATOM 1528 C C . VAL A 1 191 ? 1.176 -15.904 -5.153 1.00 91.31 191 VAL A C 1
ATOM 1530 O O . VAL A 1 191 ? 2.131 -15.145 -5.309 1.00 91.31 191 VAL A O 1
ATOM 1533 N N . LYS A 1 192 ? 1.083 -17.073 -5.794 1.00 85.94 192 LYS A N 1
ATOM 1534 C CA . LYS A 1 192 ? 2.141 -17.600 -6.676 1.00 85.94 192 LYS A CA 1
ATOM 1535 C C . LYS A 1 192 ? 1.981 -17.212 -8.138 1.00 85.94 192 LYS A C 1
ATOM 1537 O O . LYS A 1 192 ? 2.979 -17.129 -8.842 1.00 85.94 192 LYS A O 1
ATOM 1542 N N . GLU A 1 193 ? 0.749 -17.001 -8.576 1.00 86.62 193 GLU A N 1
ATOM 1543 C CA . GLU A 1 193 ? 0.426 -16.733 -9.971 1.00 86.62 193 GLU A CA 1
ATOM 1544 C C . GLU A 1 193 ? -0.359 -15.428 -10.042 1.00 86.62 193 GLU A C 1
ATOM 1546 O O . GLU A 1 193 ? -1.399 -15.277 -9.398 1.00 86.62 193 GLU A O 1
ATOM 1551 N N . LEU A 1 194 ? 0.199 -14.479 -10.788 1.00 90.62 194 LEU A N 1
ATOM 1552 C CA . LEU A 1 194 ? -0.465 -13.257 -11.210 1.00 90.62 194 LEU A CA 1
ATOM 1553 C C . LEU A 1 194 ? -0.686 -13.386 -12.718 1.00 90.62 194 LEU A C 1
ATOM 1555 O O . LEU A 1 194 ? 0.226 -13.794 -13.440 1.00 90.62 194 LEU A O 1
ATOM 1559 N N . GLU A 1 195 ? -1.885 -13.069 -13.183 1.00 90.94 195 GLU A N 1
ATOM 1560 C CA . GLU A 1 195 ? -2.229 -13.092 -14.598 1.00 90.94 195 GLU A CA 1
ATOM 1561 C C . GLU A 1 195 ? -1.566 -11.908 -15.301 1.00 90.94 195 GLU A C 1
ATOM 1563 O O . GLU A 1 195 ? -1.711 -10.763 -14.872 1.00 90.94 195 GLU A O 1
ATOM 1568 N N . GLU A 1 196 ? -0.826 -12.174 -16.376 1.00 90.81 196 GLU A N 1
ATOM 1569 C CA . GLU A 1 196 ? -0.272 -11.114 -17.211 1.00 90.81 196 GLU A CA 1
ATOM 1570 C C . GLU A 1 196 ? -1.382 -10.501 -18.070 1.00 90.81 196 GLU A C 1
ATOM 1572 O O . GLU A 1 196 ? -1.971 -11.153 -18.932 1.00 90.81 196 GLU A O 1
ATOM 1577 N N . ILE A 1 197 ? -1.642 -9.220 -17.842 1.00 84.31 197 ILE A N 1
ATOM 1578 C CA . ILE A 1 197 ? -2.601 -8.409 -18.572 1.00 84.31 197 ILE A CA 1
ATOM 1579 C C . ILE A 1 197 ? -1.810 -7.349 -19.351 1.00 84.31 197 ILE A C 1
ATOM 1581 O O . ILE A 1 197 ? -1.123 -6.513 -18.750 1.00 84.31 197 ILE A O 1
ATOM 1585 N N . PRO A 1 198 ? -1.908 -7.327 -20.691 1.00 67.62 198 PRO A N 1
ATOM 1586 C CA . PRO A 1 198 ? -1.373 -6.224 -21.478 1.00 67.62 198 PRO A CA 1
ATOM 1587 C C . PRO A 1 198 ? -2.079 -4.926 -21.061 1.00 67.62 198 PRO A C 1
ATOM 1589 O O . PRO A 1 198 ? -3.306 -4.873 -21.124 1.00 67.62 198 PRO A O 1
ATOM 1592 N N . ASP A 1 199 ? -1.350 -3.884 -20.641 1.00 67.25 199 ASP A N 1
ATOM 1593 C CA . ASP A 1 199 ? -1.960 -2.575 -20.363 1.00 67.25 199 ASP A CA 1
ATOM 1594 C C . ASP A 1 199 ? -2.232 -1.858 -21.695 1.00 67.25 199 ASP A C 1
ATOM 1596 O O . ASP A 1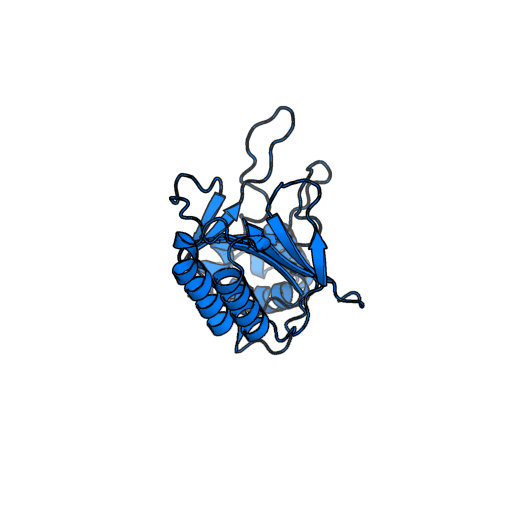 199 ? -1.287 -1.429 -22.364 1.00 67.25 199 ASP A O 1
ATOM 1600 N N . PRO A 1 200 ? -3.501 -1.688 -22.112 1.00 57.00 200 PRO A N 1
ATOM 1601 C CA . PRO A 1 200 ? -3.798 -1.045 -23.386 1.00 57.00 200 PRO A CA 1
ATOM 1602 C C . PRO A 1 200 ? -3.577 0.476 -23.340 1.00 57.00 200 PRO A C 1
ATOM 1604 O O . PRO A 1 200 ? -3.603 1.124 -24.385 1.00 57.00 200 PRO A O 1
ATOM 1607 N N . TRP A 1 201 ? -3.377 1.068 -22.155 1.00 60.78 201 TRP A N 1
ATOM 1608 C CA . TRP A 1 201 ? -3.316 2.519 -21.954 1.00 60.78 201 TRP A CA 1
ATOM 1609 C C . TRP A 1 201 ? -1.898 3.058 -21.750 1.00 60.78 201 TRP A C 1
ATOM 1611 O O . TRP A 1 201 ? -1.697 4.275 -21.803 1.00 60.78 201 TRP A O 1
ATOM 1621 N N . ARG A 1 202 ? -0.913 2.190 -21.498 1.00 62.97 202 ARG A N 1
ATOM 1622 C CA . ARG A 1 202 ? 0.493 2.573 -21.322 1.00 62.97 202 ARG A CA 1
ATOM 1623 C C . ARG A 1 202 ? 1.389 1.697 -22.174 1.00 62.97 202 ARG A C 1
ATOM 1625 O O . ARG A 1 202 ? 1.771 0.600 -21.777 1.00 62.97 202 ARG A O 1
ATOM 1632 N N . GLU A 1 203 ? 1.763 2.237 -23.326 1.00 64.56 203 GLU A N 1
ATOM 1633 C CA . GLU A 1 203 ? 2.720 1.614 -24.232 1.00 64.56 203 GLU A CA 1
ATOM 1634 C C . GLU A 1 203 ? 3.996 1.220 -23.466 1.00 64.56 203 GLU A C 1
ATOM 1636 O O . GLU A 1 203 ? 4.608 2.034 -22.767 1.00 64.56 203 GLU A O 1
ATOM 1641 N N . GLY A 1 204 ? 4.337 -0.068 -23.523 1.00 74.75 204 GLY A N 1
ATOM 1642 C CA . GLY A 1 204 ? 5.491 -0.637 -22.833 1.00 74.75 204 GLY A CA 1
ATOM 1643 C C . GLY A 1 204 ? 5.304 -0.949 -21.345 1.00 74.75 204 GLY A C 1
ATOM 1644 O O . GLY A 1 204 ? 6.289 -1.304 -20.718 1.00 74.75 204 GLY A O 1
ATOM 1645 N N . THR A 1 205 ? 4.116 -0.837 -20.736 1.00 84.19 205 THR A N 1
ATOM 1646 C CA . THR A 1 205 ? 3.881 -1.340 -19.363 1.00 84.19 205 THR A CA 1
ATOM 1647 C C . THR A 1 205 ? 3.189 -2.700 -19.398 1.00 84.19 205 THR A C 1
ATOM 1649 O O . THR A 1 205 ? 2.128 -2.840 -19.998 1.00 84.19 205 THR A O 1
ATOM 1652 N N . THR A 1 206 ? 3.755 -3.681 -18.702 1.00 89.50 206 THR A N 1
ATOM 1653 C CA . THR A 1 206 ? 3.101 -4.971 -18.451 1.00 89.50 206 THR A CA 1
ATOM 1654 C C . THR A 1 206 ? 2.486 -4.950 -17.057 1.00 89.50 206 THR A C 1
ATOM 1656 O O . THR A 1 206 ? 3.123 -4.498 -16.099 1.00 89.50 206 THR A O 1
ATOM 1659 N N . VAL A 1 207 ? 1.239 -5.404 -16.936 1.00 89.56 207 VAL A N 1
ATOM 1660 C CA . VAL A 1 207 ? 0.529 -5.492 -15.657 1.00 89.56 207 VAL A CA 1
ATOM 1661 C C . VAL A 1 207 ? 0.350 -6.956 -15.302 1.00 89.56 207 VAL A C 1
ATOM 1663 O O . VAL A 1 207 ? -0.096 -7.741 -16.123 1.00 89.56 207 VAL A O 1
ATOM 1666 N N . PHE A 1 208 ? 0.680 -7.318 -14.071 1.00 92.19 208 PHE A N 1
ATOM 1667 C CA . PHE A 1 208 ? 0.416 -8.637 -13.512 1.00 92.19 208 PHE A CA 1
ATOM 1668 C C . PHE A 1 208 ? -0.628 -8.484 -12.416 1.00 92.19 208 PHE A C 1
ATOM 1670 O O . PHE A 1 208 ? -0.380 -7.779 -11.436 1.00 92.19 208 PHE A O 1
ATOM 1677 N N . ASP A 1 209 ? -1.791 -9.100 -12.584 1.00 91.81 209 ASP A N 1
ATOM 1678 C CA . ASP A 1 209 ? -2.938 -8.883 -11.708 1.00 91.81 209 ASP A CA 1
ATOM 1679 C C . ASP A 1 209 ? -3.423 -10.178 -11.054 1.00 91.81 209 ASP A C 1
ATOM 1681 O O . ASP A 1 209 ? -3.317 -11.276 -11.594 1.00 91.81 209 ASP A O 1
ATOM 1685 N N . TYR A 1 210 ? -3.978 -10.041 -9.861 1.00 92.50 210 TYR A N 1
ATOM 1686 C CA . TYR A 1 210 ? -4.698 -11.090 -9.162 1.00 92.50 210 TYR A CA 1
ATOM 1687 C C . TYR A 1 210 ? -5.939 -10.490 -8.524 1.00 92.50 210 TYR A C 1
ATOM 1689 O O . TYR A 1 210 ? -5.869 -9.465 -7.842 1.00 92.50 210 TYR A O 1
ATOM 1697 N N . GLN A 1 211 ? -7.060 -11.183 -8.698 1.00 90.56 211 GLN A N 1
ATOM 1698 C CA . GLN A 1 211 ? -8.337 -10.866 -8.073 1.00 90.56 211 GLN A CA 1
ATOM 1699 C C . GLN A 1 211 ? -8.834 -12.101 -7.328 1.00 90.56 211 GLN A C 1
ATOM 1701 O O . GLN A 1 211 ? -8.948 -13.188 -7.898 1.00 90.56 211 GLN A O 1
ATOM 1706 N N . ALA A 1 212 ? -9.154 -11.944 -6.046 1.00 86.94 212 ALA A N 1
ATOM 1707 C CA . ALA A 1 212 ? -9.713 -13.033 -5.266 1.00 86.94 212 ALA A CA 1
ATOM 1708 C C . ALA A 1 212 ? -11.099 -13.419 -5.806 1.00 86.94 212 ALA A C 1
ATOM 1710 O O . ALA A 1 212 ? -11.996 -12.587 -5.942 1.00 86.94 212 ALA A O 1
ATOM 1711 N N . SER A 1 213 ? -11.300 -14.711 -6.058 1.00 75.00 213 SER A N 1
ATOM 1712 C CA . SER A 1 213 ? -12.554 -15.262 -6.590 1.00 75.00 213 SER A CA 1
ATOM 1713 C C . SER A 1 213 ? -13.733 -15.196 -5.609 1.00 75.00 213 SER A C 1
ATOM 1715 O O . SER A 1 213 ? -14.884 -15.374 -6.004 1.00 75.00 213 SER A O 1
ATOM 1717 N N . THR A 1 214 ? -13.467 -14.939 -4.326 1.00 61.69 214 THR A N 1
ATOM 1718 C CA . THR A 1 214 ? -14.472 -14.896 -3.254 1.00 61.69 214 THR A CA 1
ATOM 1719 C C . THR A 1 214 ? -14.465 -13.515 -2.600 1.00 61.69 214 THR A C 1
ATOM 1721 O O . THR A 1 214 ? -13.395 -12.968 -2.353 1.00 61.69 214 THR A O 1
ATOM 1724 N N . LYS A 1 215 ? -15.634 -12.933 -2.299 1.00 56.34 215 LYS A N 1
ATOM 1725 C CA . LYS A 1 215 ? -15.698 -11.693 -1.504 1.00 56.34 215 LYS A CA 1
ATOM 1726 C C . LYS A 1 215 ? -15.306 -11.986 -0.047 1.00 56.34 215 LYS A C 1
ATOM 1728 O O . LYS A 1 215 ? -15.732 -13.006 0.491 1.00 56.34 215 LYS A O 1
ATOM 1733 N N . ALA A 1 216 ? -14.478 -11.107 0.525 1.00 55.69 216 ALA A N 1
ATOM 1734 C CA . ALA A 1 216 ? -13.974 -11.162 1.902 1.00 55.69 216 ALA A CA 1
ATOM 1735 C C . ALA A 1 216 ? -15.086 -11.116 2.959 1.00 55.69 216 ALA A C 1
ATOM 1737 O O . ALA A 1 216 ? -16.104 -10.438 2.703 1.00 55.69 216 ALA A O 1
#

Secondary structure (DSSP, 8-state):
------GGGGS-HHHHHHHHHHHHS---TTS--TTTTEEEEEEETTEEEEE-----TTS-----SS-TTHHHHHH-HHHHHHHHHHHHHHPEEEEEEE-S---TTTS-EEEEEEGGG-HHHHT--EEEEEEEE-SGGGHHHHHHHHHHHHHHHTT-TT-EEEEEEEEEETTTT-HHHHHHHHHHHHHHH-----EEEE-TTSTTEEEEEEE-SS--

Organism: Cercospora beticola (NCBI:txid122368)

Sequence (216 aa):
MTNGQSRLFKLPAELREQIYINCLACTEQHAYCYWKDGVLITLVDGRIYKICTHTPHNLGVSLKCGAQALTLLRTCKTTNNEASPIFHNSLELRLHIDGRYKSPTEIKGRDLGPVEDLKFMRFARVWDITVRLSTVEDLERLIAQIEDLRDLLKENKKIFWRSISVQISRYSECPEPGNEVLKAVSAMTGVKELEEIPDPWREGTTVFDYQASTKA